Protein AF-A0A925RUR2-F1 (afdb_monomer_lite)

Foldseek 3Di:
DVVVVVVVVVVVVVVVVVVVCVVVVQPPLVVVVVVVDVLSSLVVLLLPLLVLLVLLLVLLVVQLPFPLAPPNVLNVLSVVSNVVSVVLNVLSQCLQCPQVVHGDDNDPPPDDDHHLPQDPPDGYNRSSVSSLVSLLVSLVVLLVSLVSSLVSLVVQQVVQWDDDPNDIDGDDRVSSVSSNVSSVVSNVVSVVSSVVSVPDDD

pLDDT: mean 87.12, std 14.05, range [42.47, 98.62]

Structure (mmCIF, N/CA/C/O backbone):
data_AF-A0A925RUR2-F1
#
_entry.id   AF-A0A925RUR2-F1
#
loop_
_atom_site.group_PDB
_atom_site.id
_atom_site.type_symbol
_atom_site.label_atom_id
_atom_site.label_alt_id
_atom_site.label_comp_id
_atom_site.label_asym_id
_atom_site.label_entity_id
_atom_site.label_seq_id
_atom_site.pdbx_PDB_ins_code
_atom_site.Cartn_x
_atom_site.Cartn_y
_atom_site.Cartn_z
_atom_site.occupancy
_atom_site.B_iso_or_equiv
_atom_site.auth_seq_id
_atom_site.auth_comp_id
_atom_site.auth_asym_id
_atom_site.auth_atom_id
_atom_site.pdbx_PDB_model_num
ATOM 1 N N . MET A 1 1 ? 42.341 8.275 29.309 1.00 66.62 1 MET A N 1
ATOM 2 C CA . MET A 1 1 ? 42.683 7.965 27.899 1.00 66.62 1 MET A CA 1
ATOM 3 C C . MET A 1 1 ? 42.050 6.666 27.395 1.00 66.62 1 MET A C 1
ATOM 5 O O . MET A 1 1 ? 41.277 6.743 26.455 1.00 66.62 1 MET A O 1
ATOM 9 N N . LYS A 1 2 ? 42.266 5.499 28.031 1.00 67.88 2 LYS A N 1
ATOM 10 C CA . LYS A 1 2 ? 41.689 4.209 27.574 1.00 67.88 2 LYS A CA 1
ATOM 11 C C . LYS A 1 2 ? 40.155 4.203 27.421 1.00 67.88 2 LYS A C 1
ATOM 13 O O . LYS A 1 2 ? 39.658 3.738 26.407 1.00 67.88 2 LYS A O 1
ATOM 18 N N . LYS A 1 3 ? 39.410 4.786 28.373 1.00 66.06 3 LYS A N 1
ATOM 19 C CA . LYS A 1 3 ? 37.936 4.889 28.295 1.00 66.06 3 LYS A CA 1
ATOM 20 C C . LYS A 1 3 ? 37.451 5.733 27.105 1.00 66.06 3 LYS A C 1
ATOM 22 O O . LYS A 1 3 ? 36.499 5.351 26.449 1.00 66.06 3 LYS A O 1
ATOM 27 N N . MET A 1 4 ? 38.156 6.821 26.791 1.00 77.56 4 MET A N 1
ATOM 28 C CA . MET A 1 4 ? 37.825 7.718 25.675 1.00 77.56 4 MET A CA 1
ATOM 29 C C . MET A 1 4 ? 38.067 7.051 24.312 1.00 77.56 4 MET A C 1
ATOM 31 O O . MET A 1 4 ? 37.268 7.212 23.399 1.00 77.56 4 MET A O 1
ATOM 35 N N . ILE A 1 5 ? 39.125 6.239 24.200 1.00 82.00 5 ILE A N 1
ATOM 36 C CA . ILE A 1 5 ? 39.417 5.444 22.997 1.00 82.00 5 ILE A CA 1
ATOM 37 C C . ILE A 1 5 ? 38.335 4.376 22.775 1.00 82.00 5 ILE A C 1
ATOM 39 O O . ILE A 1 5 ? 37.858 4.218 21.656 1.00 82.00 5 ILE A O 1
ATOM 43 N N . ILE A 1 6 ? 37.894 3.693 23.838 1.00 83.56 6 ILE A N 1
ATOM 44 C CA . ILE A 1 6 ? 36.822 2.685 23.756 1.00 83.56 6 ILE A CA 1
ATOM 45 C C . ILE A 1 6 ? 35.509 3.317 23.271 1.00 83.56 6 ILE A C 1
ATOM 47 O O . ILE A 1 6 ? 34.857 2.756 22.395 1.00 83.56 6 ILE A O 1
ATOM 51 N N . THR A 1 7 ? 35.143 4.498 23.780 1.00 80.88 7 THR A N 1
ATOM 52 C CA . THR A 1 7 ? 33.920 5.201 23.358 1.00 80.88 7 THR A CA 1
ATOM 53 C C . THR A 1 7 ? 33.955 5.604 21.881 1.00 80.88 7 THR A C 1
ATOM 55 O O . THR A 1 7 ? 32.961 5.426 21.182 1.00 80.88 7 THR A O 1
ATOM 58 N N . ILE A 1 8 ? 35.094 6.097 21.384 1.00 85.81 8 ILE A N 1
ATOM 59 C CA . ILE A 1 8 ? 35.245 6.487 19.973 1.00 85.81 8 ILE A CA 1
ATOM 60 C C . ILE A 1 8 ? 35.144 5.263 19.053 1.00 85.81 8 ILE A C 1
ATOM 62 O O . ILE A 1 8 ? 34.451 5.318 18.041 1.00 85.81 8 ILE A O 1
ATOM 66 N N . ILE A 1 9 ? 35.773 4.141 19.421 1.00 88.81 9 ILE A N 1
ATOM 67 C CA . ILE A 1 9 ? 35.700 2.893 18.643 1.00 88.81 9 ILE A CA 1
ATOM 68 C C . ILE A 1 9 ? 34.256 2.381 18.568 1.00 88.81 9 ILE A C 1
ATOM 70 O O . ILE A 1 9 ? 33.791 2.025 17.488 1.00 88.81 9 ILE A O 1
ATOM 74 N N . LEU A 1 10 ? 33.524 2.397 19.686 1.00 83.75 10 LEU A N 1
ATOM 75 C CA . LEU A 1 10 ? 32.113 2.000 19.723 1.00 83.75 10 LEU A CA 1
ATOM 76 C C . LEU A 1 10 ? 31.246 2.874 18.811 1.00 83.75 10 LEU A C 1
ATOM 78 O O . LEU A 1 10 ? 30.433 2.349 18.056 1.00 83.75 10 LEU A O 1
ATOM 82 N N . PHE A 1 11 ? 31.456 4.191 18.828 1.00 89.56 11 PHE A N 1
ATOM 83 C CA . PHE A 1 11 ? 30.723 5.112 17.961 1.00 89.56 11 PHE A CA 1
ATOM 84 C C . PHE A 1 11 ? 31.018 4.866 16.473 1.00 89.56 11 PHE A C 1
ATOM 86 O O . PHE A 1 11 ? 30.095 4.801 15.666 1.00 89.56 11 PHE A O 1
ATOM 93 N N . VAL A 1 12 ? 32.286 4.649 16.108 1.00 91.38 12 VAL A N 1
ATOM 94 C CA . VAL A 1 12 ? 32.688 4.338 14.725 1.00 91.38 12 VAL A CA 1
ATOM 95 C C . VAL A 1 12 ? 32.084 3.018 14.248 1.00 91.38 12 VAL A C 1
ATOM 97 O O . VAL A 1 12 ? 31.594 2.952 13.124 1.00 91.38 12 VAL A O 1
ATOM 100 N N . LEU A 1 13 ? 32.058 1.985 15.095 1.00 89.88 13 LEU A N 1
ATOM 101 C CA . LEU A 1 13 ? 31.446 0.696 14.760 1.00 89.88 13 LEU A CA 1
ATOM 102 C C . LEU A 1 13 ? 29.927 0.798 14.588 1.00 89.88 13 LEU A C 1
ATOM 104 O O . LEU A 1 13 ? 29.383 0.165 13.689 1.00 89.88 13 LEU A O 1
ATOM 108 N N . ILE A 1 14 ? 29.250 1.620 15.393 1.00 87.56 14 ILE A N 1
ATOM 109 C CA . ILE A 1 14 ? 27.812 1.882 15.240 1.00 87.56 14 ILE A CA 1
ATOM 110 C C . ILE A 1 14 ? 27.543 2.621 13.925 1.00 87.56 14 ILE A C 1
ATOM 112 O O . ILE A 1 14 ? 26.664 2.215 13.170 1.00 87.56 14 ILE A O 1
ATOM 116 N N . VAL A 1 15 ? 28.321 3.658 13.602 1.00 86.19 15 VAL A N 1
ATOM 117 C CA . VAL A 1 15 ? 28.171 4.407 12.343 1.00 86.19 15 VAL A CA 1
ATOM 118 C C . VAL A 1 15 ? 28.474 3.521 11.133 1.00 86.19 15 VAL A C 1
ATOM 120 O O . VAL A 1 15 ? 27.706 3.521 10.174 1.00 86.19 15 VAL A O 1
ATOM 123 N N . LEU A 1 16 ? 29.537 2.714 11.183 1.00 82.88 16 LEU A N 1
ATOM 124 C CA . LEU A 1 16 ? 29.849 1.731 10.141 1.00 82.88 16 LEU A CA 1
ATOM 125 C C . LEU A 1 16 ? 28.759 0.668 10.019 1.00 82.88 16 LEU A C 1
ATOM 127 O O . LEU A 1 16 ? 28.397 0.316 8.904 1.00 82.88 16 LEU A O 1
ATOM 131 N N . GLY A 1 17 ? 28.202 0.200 11.137 1.00 73.38 17 GLY A N 1
ATOM 132 C CA . GLY A 1 17 ? 27.072 -0.724 11.156 1.00 73.38 17 GLY A CA 1
ATOM 133 C C . GLY A 1 17 ? 25.826 -0.129 10.502 1.00 73.38 17 GLY A C 1
ATOM 134 O O . GLY A 1 17 ? 25.194 -0.796 9.692 1.00 73.38 17 GLY A O 1
ATOM 135 N N . ILE A 1 18 ? 25.517 1.144 10.767 1.00 75.44 18 ILE A N 1
ATOM 136 C CA . ILE A 1 18 ? 24.405 1.870 10.132 1.00 75.44 18 ILE A CA 1
ATOM 137 C C . ILE A 1 18 ? 24.658 2.060 8.631 1.00 75.44 18 ILE A C 1
ATOM 139 O O . ILE A 1 18 ? 23.747 1.881 7.826 1.00 75.44 18 ILE A O 1
ATOM 143 N N . LEU A 1 19 ? 25.886 2.400 8.230 1.00 65.50 19 LEU A N 1
ATOM 144 C CA . LEU A 1 19 ? 26.252 2.568 6.821 1.00 65.50 19 LEU A CA 1
ATOM 145 C C . LEU A 1 19 ? 26.221 1.236 6.059 1.00 65.50 19 LEU A C 1
ATOM 147 O O . LEU A 1 19 ? 25.684 1.181 4.955 1.00 65.50 19 LEU A O 1
ATOM 151 N N . LEU A 1 20 ? 26.733 0.159 6.659 1.00 60.06 20 LEU A N 1
ATOM 152 C CA . LEU A 1 20 ? 26.668 -1.195 6.108 1.00 60.06 20 LEU A CA 1
ATOM 153 C C . LEU A 1 20 ? 25.223 -1.685 6.021 1.00 60.06 20 LEU A C 1
ATOM 155 O O . LEU A 1 20 ? 24.830 -2.181 4.972 1.00 60.06 20 LEU A O 1
ATOM 159 N N . TYR A 1 21 ? 24.411 -1.481 7.062 1.00 61.41 21 TYR A N 1
ATOM 160 C CA . TYR A 1 21 ? 22.986 -1.815 7.049 1.00 61.41 21 TYR A CA 1
ATOM 161 C C . TYR A 1 21 ? 22.232 -1.049 5.954 1.00 61.41 21 TYR A C 1
ATOM 163 O O . TYR A 1 21 ? 21.469 -1.654 5.208 1.00 61.41 21 TYR A O 1
ATOM 171 N N . ARG A 1 22 ? 22.487 0.256 5.773 1.00 57.84 22 ARG A N 1
ATOM 172 C CA . ARG A 1 22 ? 21.896 1.049 4.674 1.00 57.84 22 ARG A CA 1
ATOM 173 C C . ARG A 1 22 ? 22.377 0.615 3.287 1.00 57.84 22 ARG A C 1
ATOM 175 O O . ARG A 1 22 ? 21.646 0.792 2.321 1.00 57.84 22 ARG A O 1
ATOM 182 N N . ASN A 1 23 ? 23.588 0.074 3.161 1.00 59.66 23 ASN A N 1
ATOM 183 C CA . ASN A 1 23 ? 24.092 -0.444 1.887 1.00 59.66 23 ASN A CA 1
ATOM 184 C C . ASN A 1 23 ? 23.552 -1.853 1.576 1.00 59.66 23 ASN A C 1
ATOM 186 O O . ASN A 1 23 ? 23.303 -2.176 0.421 1.00 59.66 23 ASN A O 1
ATOM 190 N N . LEU A 1 24 ? 23.350 -2.679 2.607 1.00 54.16 24 LEU A N 1
ATOM 191 C CA . LEU A 1 24 ? 22.860 -4.056 2.491 1.00 54.16 24 LEU A CA 1
ATOM 192 C C . LEU A 1 24 ? 21.329 -4.146 2.375 1.00 54.16 24 LEU A C 1
ATOM 194 O O . LEU A 1 24 ? 20.841 -5.015 1.661 1.00 54.16 24 LEU A O 1
ATOM 198 N N . SER A 1 25 ? 20.569 -3.257 3.025 1.00 50.12 25 SER A N 1
ATOM 199 C CA . SER A 1 25 ? 19.091 -3.263 2.986 1.00 50.12 25 SER A CA 1
ATOM 200 C C . SER A 1 25 ? 18.482 -2.716 1.686 1.00 50.12 25 SER A C 1
ATOM 202 O O . SER A 1 25 ? 17.293 -2.885 1.465 1.00 50.12 25 SER A O 1
ATOM 204 N N . ASN A 1 26 ? 19.281 -2.121 0.794 1.00 54.78 26 ASN A N 1
ATOM 205 C CA . ASN A 1 26 ? 18.793 -1.282 -0.311 1.00 54.78 26 ASN A CA 1
ATOM 206 C C . ASN A 1 26 ? 18.593 -1.969 -1.681 1.00 54.78 26 ASN A C 1
ATOM 208 O O . ASN A 1 26 ? 18.457 -1.261 -2.677 1.00 54.78 26 ASN A O 1
ATOM 212 N N . ASN A 1 27 ? 18.651 -3.301 -1.813 1.00 61.28 27 ASN A N 1
ATOM 213 C CA . ASN A 1 27 ? 19.010 -3.877 -3.123 1.00 61.28 27 ASN A CA 1
ATOM 214 C C . ASN A 1 27 ? 18.179 -5.059 -3.658 1.00 61.28 27 ASN A C 1
ATOM 216 O O . ASN A 1 27 ? 18.659 -5.729 -4.573 1.00 61.28 27 ASN A O 1
ATOM 220 N N . LYS A 1 28 ? 16.932 -5.304 -3.218 1.00 67.31 28 LYS A N 1
ATOM 221 C CA . LYS A 1 28 ? 16.086 -6.316 -3.901 1.00 67.31 28 LYS A CA 1
ATOM 222 C C . LYS A 1 28 ? 15.891 -5.940 -5.375 1.00 67.31 28 LYS A C 1
ATOM 224 O O . LYS A 1 28 ? 16.390 -6.624 -6.265 1.00 67.31 28 LYS A O 1
ATOM 229 N N . TYR A 1 29 ? 15.289 -4.785 -5.637 1.00 64.81 29 TYR A N 1
ATOM 2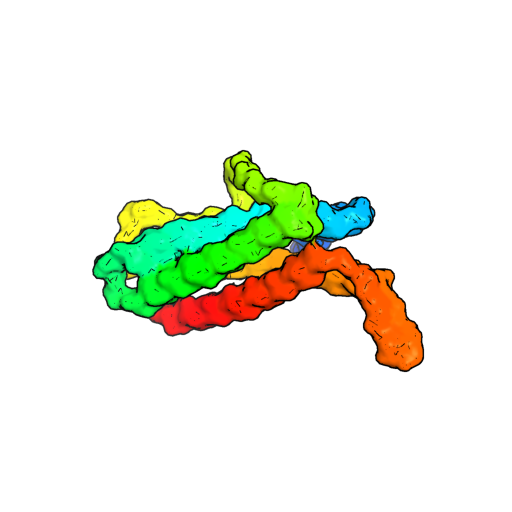30 C CA . TYR A 1 29 ? 15.077 -4.291 -6.997 1.00 64.81 29 TYR A CA 1
ATOM 231 C C . TYR A 1 29 ? 16.387 -3.914 -7.708 1.00 64.81 29 TYR A C 1
ATOM 233 O O . TYR A 1 29 ? 16.509 -4.097 -8.911 1.00 64.81 29 TYR A O 1
ATOM 241 N N . ALA A 1 30 ? 17.414 -3.428 -7.006 1.00 61.66 30 ALA A N 1
ATOM 242 C CA . ALA A 1 30 ? 18.674 -3.081 -7.667 1.00 61.66 30 ALA A CA 1
ATOM 243 C C . ALA A 1 30 ? 19.401 -4.319 -8.220 1.00 61.66 30 ALA A C 1
ATOM 245 O O . ALA A 1 30 ? 19.894 -4.279 -9.344 1.00 61.66 30 ALA A O 1
ATOM 246 N N . SER A 1 31 ? 19.400 -5.433 -7.475 1.00 61.00 31 SER A N 1
ATOM 247 C CA . SER A 1 31 ? 19.963 -6.705 -7.952 1.00 61.00 31 SER A CA 1
ATOM 248 C C . SER A 1 31 ? 19.227 -7.232 -9.191 1.00 61.00 31 SER A C 1
ATOM 250 O O . SER A 1 31 ? 19.841 -7.742 -10.125 1.00 61.00 31 SER A O 1
ATOM 252 N N . MET A 1 32 ? 17.909 -7.029 -9.249 1.00 63.28 32 MET A N 1
ATOM 253 C CA . MET A 1 32 ? 17.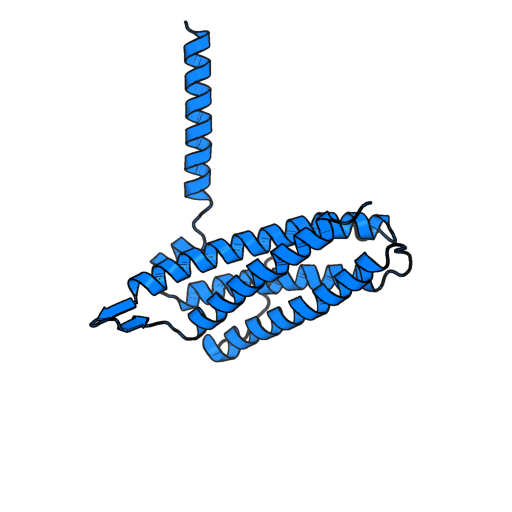074 -7.379 -10.398 1.00 63.28 32 MET A CA 1
ATOM 254 C C . MET A 1 32 ? 17.327 -6.451 -11.601 1.00 63.28 32 MET A C 1
ATOM 256 O O . MET A 1 32 ? 17.226 -6.887 -12.746 1.00 63.28 32 MET A O 1
ATOM 260 N N . ALA A 1 33 ? 17.698 -5.189 -11.359 1.00 59.47 33 ALA A N 1
ATOM 261 C CA . ALA A 1 33 ? 18.013 -4.216 -12.403 1.00 59.47 33 ALA A CA 1
ATOM 262 C C . ALA A 1 33 ? 19.367 -4.503 -13.071 1.00 59.47 33 ALA A C 1
ATOM 264 O O . ALA A 1 33 ? 19.490 -4.348 -14.285 1.00 59.47 33 ALA A O 1
ATOM 265 N N . GLU A 1 34 ? 20.362 -4.973 -12.311 1.00 57.75 34 GLU A N 1
ATOM 266 C CA . GLU A 1 34 ? 21.667 -5.394 -12.849 1.00 57.75 34 GLU A CA 1
ATOM 267 C C . GLU A 1 34 ? 21.555 -6.573 -13.827 1.00 57.75 34 GLU A C 1
ATOM 269 O O . GLU A 1 34 ? 22.350 -6.676 -14.759 1.00 57.75 34 GLU A O 1
ATOM 274 N N . ALA A 1 35 ? 20.520 -7.412 -13.694 1.00 54.81 35 ALA A N 1
ATOM 275 C CA . ALA A 1 35 ? 20.223 -8.482 -14.648 1.00 54.81 35 ALA A CA 1
ATOM 276 C C . ALA A 1 35 ? 19.697 -7.973 -16.011 1.00 54.81 35 ALA A C 1
ATOM 278 O O . ALA A 1 35 ? 19.447 -8.774 -16.911 1.00 54.81 35 ALA A O 1
ATOM 279 N N . GLY A 1 36 ? 19.503 -6.657 -16.179 1.00 56.84 36 GLY A N 1
ATOM 280 C CA . GLY A 1 36 ? 19.149 -6.018 -17.451 1.00 56.84 36 GLY A CA 1
ATOM 281 C C . GLY A 1 36 ? 17.722 -6.282 -17.941 1.00 56.84 36 GLY A C 1
ATOM 282 O O . GLY A 1 36 ? 17.363 -5.842 -19.031 1.00 56.84 36 GLY A O 1
ATOM 283 N N . ASN A 1 37 ? 16.895 -6.979 -17.156 1.00 74.06 37 ASN A N 1
ATOM 284 C CA . ASN A 1 37 ? 15.529 -7.327 -17.530 1.00 74.06 37 ASN A CA 1
ATOM 285 C C . ASN A 1 37 ? 14.512 -6.503 -16.727 1.00 74.06 37 ASN A C 1
ATOM 287 O O . ASN A 1 37 ? 14.109 -6.867 -15.624 1.00 74.06 37 ASN A O 1
ATOM 291 N N . THR A 1 38 ? 14.062 -5.390 -17.303 1.00 79.06 38 THR A N 1
ATOM 292 C CA . THR A 1 38 ? 13.050 -4.503 -16.709 1.00 79.06 38 THR A CA 1
ATOM 293 C C . THR A 1 38 ? 11.721 -5.205 -16.426 1.00 79.06 38 THR A C 1
ATOM 295 O O . THR A 1 38 ? 11.051 -4.854 -15.458 1.00 79.06 38 THR A O 1
ATOM 298 N N . ALA A 1 39 ? 11.357 -6.242 -17.189 1.00 84.12 39 ALA A N 1
ATOM 299 C CA . ALA A 1 39 ? 10.154 -7.028 -16.917 1.00 84.12 39 ALA A CA 1
ATOM 300 C C . ALA A 1 39 ? 10.249 -7.783 -15.582 1.00 84.12 39 ALA A C 1
ATOM 302 O O . ALA A 1 39 ? 9.244 -7.925 -14.894 1.00 84.12 39 ALA A O 1
ATOM 303 N N . VAL A 1 40 ? 11.452 -8.207 -15.178 1.00 86.31 40 VAL A N 1
ATOM 304 C CA . VAL A 1 40 ? 11.683 -8.849 -13.875 1.00 86.31 40 VAL A CA 1
ATOM 305 C C . VAL A 1 40 ? 11.447 -7.850 -12.739 1.00 86.31 40 VAL A C 1
ATOM 307 O O . VAL A 1 40 ? 10.812 -8.209 -11.755 1.00 86.31 40 VAL A O 1
ATOM 310 N N . LEU A 1 41 ? 11.864 -6.586 -12.896 1.00 90.06 41 LEU A N 1
ATOM 311 C CA . LEU A 1 41 ? 11.588 -5.521 -11.918 1.00 90.06 41 LEU A CA 1
ATOM 312 C C . LEU A 1 41 ? 10.098 -5.249 -11.748 1.00 90.06 41 LEU A C 1
ATOM 314 O O . LEU A 1 41 ? 9.618 -5.191 -10.621 1.00 90.06 41 LEU A O 1
ATOM 318 N N . VAL A 1 42 ? 9.389 -5.066 -12.867 1.00 93.25 42 VAL A N 1
ATOM 319 C CA . VAL A 1 42 ? 7.932 -4.878 -12.877 1.00 93.25 42 VAL A CA 1
ATOM 320 C C . VAL A 1 42 ? 7.274 -6.051 -12.165 1.00 93.25 42 VAL A C 1
ATOM 322 O O . VAL A 1 42 ? 6.534 -5.839 -11.214 1.00 93.25 42 VAL A O 1
ATOM 325 N N . GLN A 1 43 ? 7.597 -7.278 -12.576 1.00 92.31 43 GLN A N 1
ATOM 326 C CA . GLN A 1 43 ? 7.019 -8.478 -11.989 1.00 92.31 43 GLN A CA 1
ATOM 327 C C . GLN A 1 43 ? 7.266 -8.543 -10.475 1.00 92.31 43 GLN A C 1
ATOM 329 O O . GLN A 1 43 ? 6.329 -8.739 -9.716 1.00 92.31 43 GLN A O 1
ATOM 334 N N . GLY A 1 44 ? 8.501 -8.300 -10.026 1.00 91.50 44 GLY A N 1
ATOM 335 C CA . GLY A 1 44 ? 8.842 -8.334 -8.604 1.00 91.50 44 GLY A CA 1
ATOM 336 C C . GLY A 1 44 ? 8.090 -7.312 -7.756 1.00 91.50 44 GLY A C 1
ATOM 337 O O . GLY A 1 44 ? 7.759 -7.616 -6.615 1.00 91.50 44 GLY A O 1
ATOM 338 N N . PHE A 1 45 ? 7.819 -6.124 -8.307 1.00 94.62 45 PHE A N 1
ATOM 339 C CA . PHE A 1 45 ? 7.029 -5.102 -7.622 1.00 94.62 45 PHE A CA 1
ATOM 340 C C . PHE A 1 45 ? 5.565 -5.524 -7.505 1.00 94.62 45 PHE A C 1
ATOM 342 O O . PHE A 1 45 ? 4.984 -5.433 -6.429 1.00 94.62 45 PHE A O 1
ATOM 349 N N . LEU A 1 46 ? 4.981 -6.052 -8.585 1.00 95.19 46 LEU A N 1
ATOM 350 C CA . LEU A 1 46 ? 3.597 -6.531 -8.577 1.00 95.19 46 LEU A CA 1
ATOM 351 C C . LEU A 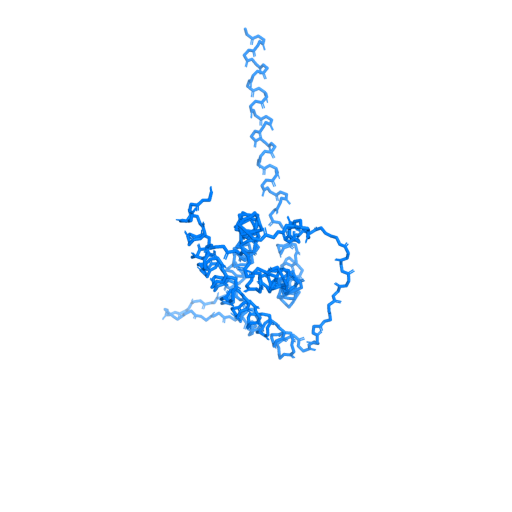1 46 ? 3.416 -7.757 -7.666 1.00 95.19 46 LEU A C 1
ATOM 353 O O . LEU A 1 46 ? 2.445 -7.816 -6.917 1.00 95.19 46 LEU A O 1
ATOM 357 N N . ASP A 1 47 ? 4.365 -8.700 -7.688 1.00 92.94 47 ASP A N 1
ATOM 358 C CA . ASP A 1 47 ? 4.372 -9.899 -6.835 1.00 92.94 47 ASP A CA 1
ATOM 359 C C . ASP A 1 47 ? 4.428 -9.561 -5.341 1.00 92.94 47 ASP A C 1
ATOM 361 O O . ASP A 1 47 ? 3.928 -10.321 -4.518 1.00 92.94 47 ASP A O 1
ATOM 365 N N . GLU A 1 48 ? 5.034 -8.428 -4.986 1.00 91.44 48 GLU A N 1
ATOM 366 C CA . GLU A 1 48 ? 5.069 -7.928 -3.614 1.00 91.44 48 GLU A CA 1
ATOM 367 C C . GLU A 1 48 ? 3.807 -7.130 -3.269 1.00 91.44 48 GLU A C 1
ATOM 369 O O . GLU A 1 48 ? 3.233 -7.304 -2.196 1.00 91.44 48 GLU A O 1
ATOM 374 N N . MET A 1 49 ? 3.352 -6.268 -4.179 1.00 95.75 49 MET A N 1
ATOM 375 C CA . MET A 1 49 ? 2.356 -5.255 -3.852 1.00 95.75 49 MET A CA 1
ATOM 376 C C . MET A 1 49 ? 0.908 -5.750 -3.946 1.00 95.75 49 MET A C 1
ATOM 378 O O . MET A 1 49 ? 0.069 -5.273 -3.184 1.00 95.75 49 MET A O 1
ATOM 382 N N . ILE A 1 50 ? 0.612 -6.738 -4.801 1.00 95.56 50 ILE A N 1
ATOM 383 C CA . ILE A 1 50 ? -0.715 -7.376 -4.861 1.00 95.56 50 ILE A CA 1
ATOM 384 C C . ILE A 1 50 ? -1.092 -8.031 -3.519 1.00 95.56 50 ILE A C 1
ATOM 386 O O . ILE A 1 50 ? -2.108 -7.629 -2.948 1.00 95.56 50 ILE A O 1
ATOM 390 N N . PRO A 1 51 ? -0.316 -8.988 -2.967 1.00 93.06 51 PRO A N 1
ATOM 391 C CA . PRO A 1 51 ? -0.676 -9.610 -1.693 1.00 93.06 51 PRO A CA 1
ATOM 392 C C . PRO A 1 51 ? -0.638 -8.610 -0.531 1.00 93.06 51 PRO A C 1
ATOM 394 O O . PRO A 1 51 ? -1.504 -8.663 0.336 1.00 93.06 51 PRO A O 1
ATOM 397 N N . HIS A 1 52 ? 0.291 -7.645 -0.548 1.00 93.44 52 HIS A N 1
ATOM 398 C CA . HIS A 1 52 ? 0.320 -6.572 0.447 1.00 93.44 52 HIS A CA 1
ATOM 399 C C . HIS A 1 52 ? -0.986 -5.760 0.430 1.00 93.44 52 HIS A C 1
ATOM 401 O O . HIS A 1 52 ? -1.555 -5.480 1.478 1.00 93.44 52 HIS A O 1
ATOM 407 N N . HIS A 1 53 ? -1.515 -5.399 -0.743 1.00 96.12 53 HIS A N 1
ATOM 408 C CA . HIS A 1 53 ? -2.807 -4.708 -0.819 1.00 96.12 53 HIS A CA 1
ATOM 409 C C . HIS A 1 53 ? -3.969 -5.605 -0.372 1.00 96.12 53 HIS A C 1
ATOM 411 O O . HIS A 1 53 ? -4.881 -5.135 0.310 1.00 96.12 53 HIS A O 1
ATOM 417 N N . GLN A 1 54 ? -3.923 -6.904 -0.683 1.00 95.19 54 GLN A N 1
ATOM 418 C CA . GLN A 1 54 ? -4.966 -7.842 -0.262 1.00 95.19 54 GLN A CA 1
ATOM 419 C C . GLN A 1 54 ? -5.073 -7.937 1.270 1.00 95.19 54 GLN A C 1
ATOM 421 O O . GLN A 1 54 ? -6.183 -7.907 1.801 1.00 95.19 54 GLN A O 1
ATOM 426 N N . ASP A 1 55 ? -3.949 -7.940 1.995 1.00 93.25 55 ASP A N 1
ATOM 427 C CA . ASP A 1 55 ? -3.939 -7.945 3.467 1.00 93.25 55 ASP A CA 1
ATOM 428 C C . ASP A 1 55 ? -4.648 -6.713 4.067 1.00 93.25 55 ASP A C 1
ATOM 430 O O . ASP A 1 55 ? -5.353 -6.804 5.086 1.00 93.25 55 ASP A O 1
ATOM 434 N N . ALA A 1 56 ? -4.487 -5.546 3.432 1.00 95.94 56 ALA A N 1
ATOM 435 C CA . ALA A 1 56 ? -5.187 -4.330 3.829 1.00 95.94 56 ALA A CA 1
ATOM 436 C C . ALA A 1 56 ? -6.682 -4.397 3.508 1.00 95.94 56 ALA A C 1
ATOM 438 O O . ALA A 1 56 ? -7.486 -4.005 4.358 1.00 95.94 56 ALA A O 1
ATOM 439 N N . VAL A 1 57 ? -7.062 -4.913 2.336 1.00 96.81 57 VAL A N 1
ATOM 440 C CA . VAL A 1 57 ? -8.469 -5.118 1.954 1.00 96.81 57 VAL A CA 1
ATOM 441 C C . VAL A 1 57 ? -9.166 -6.040 2.956 1.00 96.81 57 VAL A C 1
ATOM 443 O O . VAL A 1 57 ? -10.194 -5.660 3.520 1.00 96.81 57 VAL A O 1
ATOM 446 N N . ASP A 1 58 ? -8.581 -7.197 3.262 1.00 95.00 58 ASP A N 1
ATOM 447 C CA . ASP A 1 58 ? -9.174 -8.197 4.158 1.00 95.00 58 ASP A CA 1
ATOM 448 C C . ASP A 1 58 ? -9.354 -7.654 5.585 1.00 95.00 58 ASP A C 1
ATOM 450 O O . ASP A 1 58 ? -10.412 -7.806 6.208 1.00 95.00 58 ASP A O 1
ATOM 454 N N . SER A 1 59 ? -8.345 -6.941 6.093 1.00 95.38 59 SER A N 1
ATOM 455 C CA . SER A 1 59 ? -8.417 -6.286 7.406 1.00 95.38 59 SER A CA 1
ATOM 456 C C . SER A 1 59 ? -9.477 -5.186 7.443 1.00 95.38 59 SER A C 1
ATOM 458 O O . SER A 1 59 ? -10.220 -5.051 8.421 1.00 95.38 59 SER A O 1
ATOM 460 N N . SER A 1 60 ? -9.575 -4.408 6.368 1.00 97.50 60 SER A N 1
ATOM 461 C CA . SER A 1 60 ? -10.523 -3.303 6.254 1.00 97.50 60 SER A CA 1
ATOM 462 C C . SER A 1 60 ? -11.963 -3.797 6.132 1.00 97.50 60 SER A C 1
ATOM 464 O O . SER A 1 60 ? -12.858 -3.218 6.750 1.00 97.50 60 SER A O 1
ATOM 466 N N . LEU A 1 61 ? -12.190 -4.920 5.441 1.00 97.25 61 LEU A N 1
ATOM 467 C CA . LEU A 1 61 ? -13.489 -5.594 5.390 1.00 97.25 61 LEU A CA 1
ATOM 468 C C . LEU A 1 61 ? -13.976 -5.986 6.789 1.00 97.25 61 LEU A C 1
ATOM 470 O O . LEU A 1 61 ? -15.149 -5.779 7.107 1.00 97.25 61 LEU A O 1
ATOM 474 N N . LYS A 1 62 ? -13.096 -6.502 7.659 1.00 95.50 62 LYS A N 1
ATOM 475 C CA . LYS A 1 62 ? -13.461 -6.802 9.054 1.00 95.50 62 LYS A CA 1
ATOM 476 C C . LYS A 1 62 ? -13.896 -5.534 9.798 1.00 95.50 62 LYS A C 1
ATOM 478 O O . LYS A 1 62 ? -14.929 -5.536 10.461 1.00 95.50 62 LYS A O 1
ATOM 483 N N . VAL A 1 63 ? -13.130 -4.452 9.669 1.00 97.38 63 VAL A N 1
ATOM 484 C CA . VAL A 1 63 ? -13.357 -3.197 10.403 1.00 97.38 63 VAL A CA 1
ATOM 485 C C . VAL A 1 63 ? -14.597 -2.455 9.925 1.00 97.38 63 VAL A C 1
ATOM 487 O O . VAL A 1 63 ? -15.408 -2.036 10.747 1.00 97.38 63 VAL A O 1
ATOM 490 N N . MET A 1 64 ? -14.807 -2.316 8.615 1.00 97.75 64 MET A N 1
ATOM 491 C CA . MET A 1 64 ? -15.980 -1.601 8.098 1.00 97.75 64 MET A CA 1
ATOM 492 C C . MET A 1 64 ? -17.303 -2.286 8.485 1.00 97.75 64 MET A C 1
ATOM 494 O O . MET A 1 64 ? -18.326 -1.609 8.626 1.00 97.75 64 MET A O 1
ATOM 498 N N . ASN A 1 65 ? -17.281 -3.606 8.703 1.00 97.00 65 ASN A N 1
ATOM 499 C CA . ASN A 1 65 ? -18.449 -4.411 9.067 1.00 97.00 65 ASN A CA 1
ATOM 500 C C . ASN A 1 65 ? -18.661 -4.574 10.584 1.00 97.00 65 ASN A C 1
ATOM 502 O O . ASN A 1 65 ? -19.716 -5.065 10.987 1.00 97.00 65 ASN A O 1
ATOM 506 N N . ASP A 1 66 ? -17.717 -4.154 11.432 1.00 96.88 66 ASP A N 1
ATOM 507 C CA . ASP A 1 66 ? -17.881 -4.207 12.889 1.00 96.88 66 ASP A CA 1
ATOM 508 C C . ASP A 1 66 ? -18.716 -3.011 13.382 1.00 96.88 66 ASP A C 1
ATOM 510 O O . ASP A 1 66 ? -18.250 -1.872 13.438 1.00 96.88 66 ASP A O 1
ATOM 514 N N . LEU A 1 67 ? -19.984 -3.273 13.714 1.00 96.62 67 LEU A N 1
ATOM 515 C CA . LEU A 1 67 ? -20.937 -2.261 14.179 1.00 96.62 67 LEU A CA 1
ATOM 516 C C . LEU A 1 67 ? -20.711 -1.824 15.635 1.00 96.62 67 LEU A C 1
ATOM 518 O O . LEU A 1 67 ? -21.305 -0.829 16.045 1.00 96.62 67 LEU A O 1
ATOM 522 N N . ASP A 1 68 ? -19.854 -2.521 16.389 1.00 97.44 68 ASP A N 1
ATOM 523 C CA . ASP A 1 68 ? -19.518 -2.164 17.770 1.00 97.44 68 ASP A CA 1
ATOM 524 C C . ASP A 1 68 ? -18.452 -1.047 17.828 1.00 97.44 68 ASP A C 1
ATOM 526 O O . ASP A 1 68 ? -18.125 -0.550 18.907 1.00 97.44 68 ASP A O 1
ATOM 530 N N . ILE A 1 69 ? -17.884 -0.644 16.680 1.00 97.06 69 ILE A N 1
ATOM 531 C CA . ILE A 1 69 ? -16.960 0.495 16.573 1.00 97.06 69 ILE A CA 1
ATOM 532 C C . ILE A 1 69 ? -17.762 1.793 16.662 1.00 97.06 69 ILE A C 1
ATOM 534 O O . ILE A 1 69 ? -18.543 2.122 15.764 1.00 97.06 69 ILE A O 1
ATOM 538 N N . THR A 1 70 ? -17.529 2.565 17.721 1.00 95.25 70 THR A N 1
ATOM 539 C CA . THR A 1 70 ? -18.256 3.812 17.980 1.00 95.25 70 THR A CA 1
ATOM 540 C C . THR A 1 70 ? -17.716 4.965 17.139 1.00 95.25 70 THR A C 1
ATOM 542 O O . THR A 1 70 ? -18.477 5.838 16.709 1.00 95.25 70 THR A O 1
ATOM 545 N N . ASN A 1 71 ? -16.417 4.945 16.822 1.00 93.00 71 ASN A N 1
ATOM 546 C CA . ASN A 1 71 ? -15.817 5.911 15.912 1.00 93.00 71 ASN A CA 1
ATOM 547 C C . ASN A 1 71 ? -16.128 5.560 14.445 1.00 93.00 71 ASN A C 1
ATOM 549 O O . ASN A 1 71 ? -15.357 4.888 13.755 1.00 93.00 71 ASN A O 1
ATOM 553 N N . GLY A 1 72 ? -17.258 6.067 13.945 1.00 94.44 72 GLY A N 1
ATOM 554 C CA . GLY A 1 72 ? -17.708 5.839 12.569 1.00 94.44 72 GLY A CA 1
ATOM 555 C C . GLY A 1 72 ? -16.711 6.273 11.484 1.00 94.44 72 GLY A C 1
ATOM 556 O O . GLY A 1 72 ? -16.741 5.713 10.389 1.00 94.44 72 GLY A O 1
ATOM 557 N N . GLN A 1 73 ? -15.792 7.205 11.775 1.00 96.62 73 GLN A N 1
ATOM 558 C CA . GLN A 1 73 ? -14.758 7.617 10.816 1.00 96.62 73 GLN A CA 1
ATOM 559 C C . GLN A 1 73 ? -13.800 6.469 10.481 1.00 96.62 73 GLN A C 1
ATOM 561 O O . GLN A 1 73 ? -13.404 6.338 9.326 1.00 96.62 73 GLN A O 1
ATOM 566 N N . VAL A 1 74 ? -13.495 5.593 11.446 1.00 97.75 74 VAL A N 1
ATOM 567 C CA . VAL A 1 74 ? -12.621 4.429 11.222 1.00 97.75 74 VAL A CA 1
ATOM 568 C C . VAL A 1 74 ? -13.274 3.433 10.265 1.00 97.75 74 VAL A C 1
ATOM 570 O O . VAL A 1 74 ? -12.617 2.913 9.367 1.00 97.75 74 VAL A O 1
ATOM 573 N N . ARG A 1 75 ? -14.587 3.212 10.400 1.00 97.94 75 ARG A N 1
ATOM 574 C CA . ARG A 1 75 ? -15.344 2.334 9.495 1.00 97.94 75 ARG A CA 1
ATOM 575 C C . ARG A 1 75 ? -15.425 2.897 8.077 1.00 97.94 75 ARG A C 1
ATOM 577 O O . ARG A 1 75 ? -15.272 2.144 7.121 1.00 97.94 75 ARG A O 1
ATOM 584 N N . ILE A 1 76 ? -15.648 4.208 7.942 1.00 98.38 76 ILE A N 1
ATOM 585 C CA . ILE A 1 76 ? -15.667 4.896 6.640 1.00 98.38 76 ILE A CA 1
ATOM 586 C C . ILE A 1 76 ? -14.291 4.816 5.979 1.00 98.38 76 ILE A C 1
ATOM 588 O O . ILE A 1 76 ? -14.191 4.484 4.803 1.00 98.38 76 ILE A O 1
ATOM 592 N N . PHE A 1 77 ? -13.228 5.073 6.738 1.00 98.50 77 PHE A N 1
ATOM 593 C CA . PHE A 1 77 ? -11.868 4.947 6.237 1.00 98.50 77 PHE A CA 1
ATOM 594 C C . PHE A 1 77 ? -11.567 3.521 5.767 1.00 98.50 77 PHE A C 1
ATOM 596 O O . PHE A 1 77 ? -11.058 3.347 4.667 1.00 98.50 77 PHE A O 1
ATOM 603 N N . ALA A 1 78 ? -11.934 2.501 6.548 1.00 98.38 78 ALA A N 1
ATOM 604 C CA . ALA A 1 78 ? -11.760 1.109 6.143 1.00 98.38 78 ALA A CA 1
ATOM 605 C C . ALA A 1 78 ? -12.508 0.794 4.832 1.00 98.38 78 ALA A C 1
ATOM 607 O O . ALA A 1 78 ? -11.944 0.167 3.943 1.00 98.38 78 ALA A O 1
ATOM 608 N N . ALA A 1 79 ? -13.734 1.295 4.654 1.00 98.62 79 ALA A N 1
ATOM 609 C CA . ALA A 1 79 ? -14.453 1.144 3.388 1.00 98.62 79 ALA A CA 1
ATOM 610 C C . ALA A 1 79 ? -13.714 1.799 2.202 1.00 98.62 79 ALA A C 1
ATOM 612 O O . ALA A 1 79 ? -13.648 1.209 1.126 1.00 98.62 79 ALA A O 1
ATOM 613 N N . ASN A 1 80 ? -13.114 2.976 2.406 1.00 98.62 80 ASN A N 1
ATOM 614 C CA . ASN A 1 80 ? -12.315 3.645 1.374 1.00 98.62 80 ASN A CA 1
ATOM 615 C C . ASN A 1 80 ? -11.037 2.864 1.034 1.00 98.62 80 ASN A C 1
ATOM 617 O O . ASN A 1 80 ? -10.684 2.771 -0.138 1.00 98.62 80 ASN A O 1
ATOM 621 N N . VAL A 1 81 ? -10.367 2.269 2.030 1.00 98.50 81 VAL A N 1
ATOM 622 C CA . VAL A 1 81 ? -9.200 1.401 1.793 1.00 98.50 81 VAL A CA 1
ATOM 623 C C . VAL A 1 81 ? -9.593 0.181 0.961 1.00 98.50 81 VAL A C 1
ATOM 625 O O . VAL A 1 81 ? -8.878 -0.152 0.019 1.00 98.50 81 VAL A O 1
ATOM 628 N N . VAL A 1 82 ? -10.737 -0.457 1.252 1.00 98.62 82 VAL A N 1
ATOM 629 C CA . VAL A 1 82 ? -11.251 -1.574 0.437 1.00 98.62 82 VAL A CA 1
ATOM 630 C C . VAL A 1 82 ? -11.431 -1.150 -1.019 1.00 98.62 82 VAL A C 1
ATOM 632 O O . VAL A 1 82 ? -10.954 -1.854 -1.905 1.00 98.62 82 VAL A O 1
ATOM 635 N N . ASP A 1 83 ? -12.088 -0.017 -1.271 1.00 98.50 83 ASP A N 1
ATOM 636 C CA . ASP A 1 83 ? -12.356 0.469 -2.630 1.00 98.50 83 ASP A CA 1
ATOM 637 C C . ASP A 1 83 ? -11.057 0.789 -3.388 1.00 98.50 83 ASP A C 1
ATOM 639 O O . ASP A 1 83 ? -10.778 0.210 -4.442 1.00 98.50 83 ASP A O 1
ATOM 643 N N . ASN A 1 84 ? -10.207 1.635 -2.796 1.00 98.25 84 ASN A N 1
ATOM 644 C CA . ASN A 1 84 ? -8.955 2.078 -3.406 1.00 98.25 84 ASN A CA 1
ATOM 645 C C . ASN A 1 84 ? -8.012 0.902 -3.691 1.00 98.25 84 ASN A C 1
ATOM 647 O O . ASN A 1 84 ? -7.544 0.741 -4.820 1.00 98.25 84 ASN A O 1
ATOM 651 N N . GLN A 1 85 ? -7.760 0.049 -2.694 1.00 98.31 85 GLN A N 1
ATOM 652 C CA . GLN A 1 85 ? -6.758 -1.004 -2.839 1.00 98.31 85 GLN A CA 1
ATOM 653 C C . GLN A 1 85 ? -7.254 -2.181 -3.684 1.00 98.31 85 GLN A C 1
ATOM 655 O O . GLN A 1 85 ? -6.458 -2.775 -4.410 1.00 98.31 85 GLN A O 1
ATOM 660 N N . SER A 1 86 ? -8.562 -2.467 -3.711 1.00 98.38 86 SER A N 1
ATOM 661 C CA . SER A 1 86 ? -9.124 -3.444 -4.664 1.00 98.38 86 SER A CA 1
ATOM 662 C C . SER A 1 86 ? -8.991 -2.964 -6.113 1.00 98.38 86 SER A C 1
ATOM 664 O O . SER A 1 86 ? -8.710 -3.750 -7.027 1.00 98.38 86 SER A O 1
ATOM 666 N N . PHE A 1 87 ? -9.161 -1.658 -6.342 1.00 98.00 87 PHE A N 1
ATOM 667 C CA . PHE A 1 87 ? -8.937 -1.059 -7.653 1.00 98.00 87 PHE A CA 1
ATOM 668 C C . PHE A 1 87 ? -7.456 -1.108 -8.060 1.00 98.00 87 PHE A C 1
ATOM 670 O O . PHE A 1 87 ? -7.140 -1.451 -9.203 1.00 98.00 87 PHE A O 1
ATOM 677 N N . GLU A 1 88 ? -6.534 -0.825 -7.140 1.00 98.25 88 GLU A N 1
ATOM 678 C CA . GLU A 1 88 ? -5.091 -0.930 -7.387 1.00 98.25 88 GLU A CA 1
ATOM 679 C C . GLU A 1 88 ? -4.654 -2.370 -7.680 1.00 98.25 88 GLU A C 1
ATOM 681 O O . GLU A 1 88 ? -3.913 -2.582 -8.642 1.00 98.25 88 GLU A O 1
ATOM 686 N N . ILE A 1 89 ? -5.180 -3.367 -6.955 1.00 97.94 89 ILE A N 1
ATOM 687 C CA . ILE A 1 89 ? -4.987 -4.794 -7.271 1.00 97.94 89 ILE A CA 1
ATOM 688 C C . ILE A 1 89 ? -5.427 -5.088 -8.706 1.00 97.94 89 ILE A C 1
ATOM 690 O O . ILE A 1 89 ? -4.648 -5.618 -9.496 1.00 97.94 89 ILE A O 1
ATOM 694 N N . SER A 1 90 ? -6.631 -4.658 -9.088 1.00 97.81 90 SER A N 1
ATOM 695 C CA . SER A 1 90 ? -7.151 -4.875 -10.445 1.00 97.81 90 SER A CA 1
ATOM 696 C C . SER A 1 90 ? -6.246 -4.253 -11.518 1.00 97.81 90 SER A C 1
ATOM 698 O O . SER A 1 90 ? -6.016 -4.844 -12.576 1.00 97.81 90 SER A O 1
ATOM 700 N N . ARG A 1 91 ? -5.684 -3.066 -11.252 1.00 97.94 91 ARG A N 1
ATOM 701 C CA . ARG A 1 91 ? -4.710 -2.423 -12.149 1.00 97.94 91 ARG A CA 1
ATOM 702 C C . ARG A 1 91 ? -3.410 -3.213 -12.244 1.00 97.94 91 ARG A C 1
ATOM 704 O O . ARG A 1 91 ? -2.894 -3.374 -13.347 1.00 97.94 91 ARG A O 1
ATOM 711 N N . MET A 1 92 ? -2.893 -3.711 -11.125 1.00 97.62 92 MET A N 1
ATOM 712 C CA . MET A 1 92 ? -1.683 -4.537 -11.091 1.00 97.62 92 MET A CA 1
ATOM 713 C C . MET A 1 92 ? -1.858 -5.841 -11.873 1.00 97.62 92 MET A C 1
ATOM 715 O O . MET A 1 92 ? -1.002 -6.198 -12.684 1.00 97.62 92 MET A O 1
ATOM 719 N N . GLU A 1 93 ? -2.994 -6.513 -11.709 1.00 96.00 93 GLU A N 1
ATOM 720 C CA . GLU A 1 93 ? -3.322 -7.706 -12.486 1.00 96.00 93 GLU A CA 1
ATOM 721 C C . GLU A 1 93 ? -3.488 -7.416 -13.988 1.00 96.00 93 GLU A C 1
ATOM 723 O O . GLU A 1 93 ? -3.098 -8.227 -14.829 1.00 96.00 93 GLU A O 1
ATOM 728 N N . ASN A 1 94 ? -4.027 -6.250 -14.356 1.00 96.69 94 ASN A N 1
ATOM 729 C CA . ASN A 1 94 ? -4.091 -5.839 -15.761 1.00 96.69 94 ASN A CA 1
ATOM 730 C C . ASN A 1 94 ? -2.694 -5.601 -16.347 1.00 96.69 94 ASN A C 1
ATOM 732 O O . ASN A 1 94 ? -2.433 -6.020 -17.471 1.00 96.69 94 ASN A O 1
ATOM 736 N N . ILE A 1 95 ? -1.763 -5.010 -15.587 1.00 95.44 95 ILE A N 1
ATOM 737 C CA . ILE A 1 95 ? -0.361 -4.878 -16.020 1.00 95.44 95 ILE A CA 1
ATOM 738 C C . ILE A 1 95 ? 0.254 -6.263 -16.265 1.00 95.44 95 ILE A C 1
ATOM 740 O O . ILE A 1 95 ? 0.946 -6.455 -17.268 1.00 95.44 95 ILE A O 1
ATOM 744 N N . TYR A 1 96 ? -0.032 -7.238 -15.398 1.00 92.69 96 TYR A N 1
ATOM 745 C CA . TYR A 1 96 ? 0.352 -8.636 -15.598 1.00 92.69 96 TYR A CA 1
ATOM 746 C C . TYR A 1 96 ? -0.122 -9.171 -16.953 1.00 92.69 96 TYR A C 1
ATOM 748 O O . TYR A 1 96 ? 0.693 -9.570 -17.795 1.00 92.69 96 TYR A O 1
ATOM 756 N N . ARG A 1 97 ? -1.437 -9.122 -17.179 1.00 93.62 97 ARG A N 1
ATOM 757 C CA . ARG A 1 97 ? -2.072 -9.700 -18.367 1.00 93.62 97 ARG A CA 1
ATOM 758 C C . ARG A 1 97 ? -1.648 -9.006 -19.651 1.00 93.62 97 ARG A C 1
ATOM 760 O O . ARG A 1 97 ? -1.266 -9.665 -20.614 1.00 93.62 97 ARG A O 1
ATOM 767 N N . GLU A 1 98 ? -1.701 -7.682 -19.667 1.00 93.06 98 GLU A N 1
ATOM 768 C CA . GLU A 1 98 ? -1.581 -6.901 -20.898 1.00 93.06 98 GLU A CA 1
ATOM 769 C C . GLU A 1 98 ? -0.134 -6.541 -21.229 1.00 93.06 98 GLU A C 1
ATOM 771 O O . GLU A 1 98 ? 0.230 -6.480 -22.402 1.00 93.06 98 GLU A O 1
ATOM 776 N N . LEU A 1 99 ? 0.699 -6.300 -20.210 1.00 91.19 99 LEU A N 1
ATOM 777 C CA . LEU A 1 99 ? 2.036 -5.732 -20.402 1.00 91.19 99 LEU A CA 1
ATOM 778 C C . LEU A 1 99 ? 3.160 -6.716 -20.072 1.00 91.19 99 LEU A C 1
ATOM 780 O O . LEU A 1 99 ? 4.256 -6.571 -20.611 1.00 91.19 99 LEU A O 1
ATOM 784 N N . LEU A 1 100 ? 2.911 -7.722 -19.229 1.00 90.25 100 LEU A N 1
ATOM 785 C CA . LEU A 1 100 ? 3.840 -8.838 -19.016 1.00 90.25 100 LEU A CA 1
ATOM 786 C C . LEU A 1 100 ? 3.448 -10.101 -19.788 1.00 90.25 100 LEU A C 1
ATOM 788 O O . LEU A 1 100 ? 4.257 -11.028 -19.855 1.00 90.25 100 LEU A O 1
ATOM 792 N N . LEU A 1 101 ? 2.249 -10.126 -20.385 1.00 90.75 101 LEU A N 1
ATOM 793 C CA . LEU A 1 101 ? 1.688 -11.274 -21.105 1.00 90.75 101 LEU A CA 1
ATOM 794 C C . LEU A 1 101 ? 1.659 -12.543 -20.236 1.00 90.75 101 LEU A C 1
ATOM 796 O O . LEU A 1 101 ? 1.964 -13.645 -20.698 1.00 90.75 101 LEU A O 1
ATOM 800 N N . LYS A 1 102 ? 1.332 -12.370 -18.950 1.00 88.69 102 LYS A N 1
ATOM 801 C CA . LYS A 1 102 ? 1.240 -13.430 -17.941 1.00 88.69 102 LYS A CA 1
ATOM 802 C C . LYS A 1 102 ? -0.020 -13.238 -17.110 1.00 88.69 102 LYS A C 1
ATOM 804 O O . LYS A 1 102 ? -0.398 -12.112 -16.816 1.00 88.69 102 LYS A O 1
ATOM 809 N N . GLU A 1 103 ? -0.619 -14.330 -16.661 1.00 89.50 103 GLU A N 1
ATOM 810 C CA . GLU A 1 103 ? -1.619 -14.248 -15.598 1.00 89.50 103 GL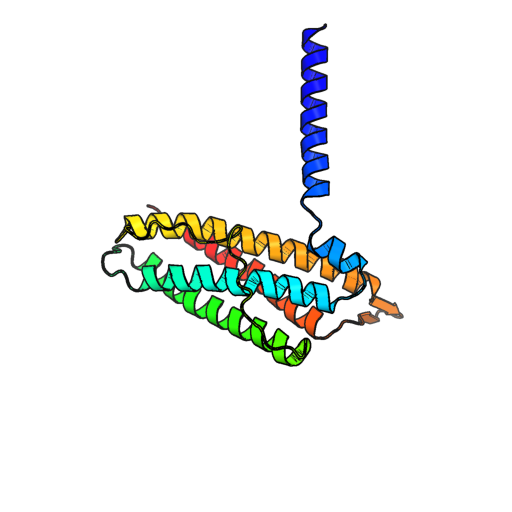U A CA 1
ATOM 811 C C . GLU A 1 103 ? -0.926 -14.111 -14.246 1.00 89.50 103 GLU A C 1
ATOM 813 O O . GLU A 1 103 ? 0.090 -14.771 -13.993 1.00 89.50 103 GLU A O 1
ATOM 818 N N . TYR A 1 104 ? -1.484 -13.268 -13.376 1.00 88.38 104 TYR A N 1
ATOM 819 C CA . TYR A 1 104 ? -1.087 -13.280 -11.978 1.00 88.38 104 TYR A CA 1
ATOM 820 C C . TYR A 1 104 ? -1.531 -14.607 -11.364 1.00 88.38 104 TYR A C 1
ATOM 822 O O . TYR A 1 104 ? -2.695 -14.998 -11.450 1.00 88.38 104 TYR A O 1
ATOM 830 N N . VAL A 1 105 ? -0.588 -15.307 -10.746 1.00 83.69 105 VAL A N 1
ATOM 831 C CA . VAL A 1 105 ? -0.870 -16.499 -9.957 1.00 83.69 105 VAL A CA 1
ATOM 832 C C . VAL A 1 105 ? -0.443 -16.162 -8.541 1.00 83.69 105 VAL A C 1
ATOM 834 O O . VAL A 1 105 ? 0.755 -15.947 -8.344 1.00 83.69 105 VAL A O 1
ATOM 837 N N . PRO A 1 106 ? -1.372 -16.122 -7.568 1.00 78.56 106 PRO A N 1
ATOM 838 C CA . PRO A 1 106 ? -1.018 -15.937 -6.173 1.00 78.56 106 PRO A CA 1
ATOM 839 C C . PRO A 1 106 ? 0.027 -16.977 -5.779 1.00 78.56 106 PRO A C 1
ATOM 841 O O . PRO A 1 106 ? -0.246 -18.179 -5.703 1.00 78.56 106 PRO A O 1
ATOM 844 N N . THR A 1 107 ? 1.263 -16.534 -5.590 1.00 63.81 107 THR A N 1
ATOM 845 C CA . THR A 1 107 ? 2.321 -17.389 -5.081 1.00 63.81 107 THR A CA 1
ATOM 846 C C . THR A 1 107 ? 2.017 -17.644 -3.617 1.00 63.81 107 THR A C 1
ATOM 848 O O . THR A 1 107 ? 1.835 -16.716 -2.834 1.00 63.81 107 THR A O 1
ATOM 851 N N . VAL A 1 108 ? 1.970 -18.920 -3.232 1.00 52.59 108 VAL A N 1
ATOM 852 C CA . VAL A 1 108 ? 1.867 -19.345 -1.832 1.00 52.59 108 VAL A CA 1
ATOM 853 C C . VAL A 1 108 ? 3.214 -19.065 -1.154 1.00 52.59 108 VAL A C 1
ATOM 855 O O . VAL A 1 108 ? 3.960 -19.980 -0.814 1.00 52.59 108 VAL A O 1
ATOM 858 N N . MET A 1 109 ? 3.599 -17.793 -1.035 1.00 51.47 109 MET A N 1
ATOM 859 C CA . MET A 1 109 ? 4.686 -17.395 -0.152 1.00 51.47 109 MET A CA 1
ATOM 860 C C . MET A 1 109 ? 4.109 -17.353 1.254 1.00 51.47 109 MET A C 1
ATOM 862 O O . MET A 1 109 ? 3.559 -16.359 1.715 1.00 51.47 109 MET A O 1
ATOM 866 N N . VAL A 1 110 ? 4.178 -18.522 1.887 1.00 42.47 110 VAL A N 1
ATOM 867 C CA . VAL A 1 110 ? 3.957 -18.694 3.314 1.00 42.47 110 VAL A CA 1
ATOM 868 C C . VAL A 1 110 ? 5.055 -17.896 4.013 1.00 42.47 110 VAL A C 1
ATOM 870 O O . VAL A 1 110 ? 6.235 -18.219 3.898 1.00 42.47 110 VAL A O 1
ATOM 873 N N . ASP A 1 111 ? 4.620 -16.857 4.709 1.00 45.03 111 ASP A N 1
ATOM 874 C CA . ASP A 1 111 ? 5.341 -16.082 5.709 1.00 45.03 111 ASP A CA 1
ATOM 875 C C . ASP A 1 111 ? 6.265 -14.930 5.269 1.00 45.03 111 ASP A C 1
ATOM 877 O O . ASP A 1 111 ? 7.226 -15.055 4.514 1.00 45.03 111 ASP A O 1
ATOM 881 N N . ALA A 1 112 ? 6.008 -13.827 5.983 1.00 43.88 112 ALA A N 1
ATOM 882 C CA . ALA A 1 112 ? 6.958 -12.839 6.478 1.00 43.88 112 ALA A CA 1
ATOM 883 C C . ALA A 1 112 ? 7.387 -11.716 5.528 1.00 43.88 112 ALA A C 1
ATOM 885 O O . ALA A 1 112 ? 8.563 -11.613 5.203 1.00 43.88 112 ALA A O 1
ATOM 886 N N . HIS A 1 113 ? 6.481 -10.776 5.248 1.00 44.66 113 HIS A N 1
ATOM 887 C CA . HIS A 1 113 ? 6.675 -9.332 5.498 1.00 44.66 113 HIS A CA 1
ATOM 888 C C . HIS A 1 113 ? 5.404 -8.587 5.060 1.00 44.66 113 HIS A C 1
ATOM 890 O O . HIS A 1 113 ? 5.270 -8.255 3.892 1.00 44.66 113 HIS A O 1
ATOM 896 N N . GLY A 1 114 ? 4.457 -8.341 5.972 1.00 52.03 114 GLY A N 1
ATOM 897 C CA . GLY A 1 114 ? 3.349 -7.429 5.660 1.00 52.03 114 GLY A CA 1
ATOM 898 C C . GLY A 1 114 ? 2.026 -7.695 6.358 1.00 52.03 114 GLY A C 1
ATOM 899 O O . GLY A 1 114 ? 1.307 -6.737 6.591 1.00 52.03 114 GLY A O 1
ATOM 900 N N . THR A 1 115 ? 1.723 -8.924 6.783 1.00 62.28 115 THR A N 1
ATOM 901 C CA . THR A 1 115 ? 0.382 -9.227 7.303 1.00 62.28 115 THR A CA 1
ATOM 902 C C . THR A 1 115 ? -0.029 -8.283 8.428 1.00 62.28 115 THR A C 1
ATOM 904 O O . THR A 1 115 ? 0.649 -8.158 9.455 1.00 62.28 115 THR A O 1
ATOM 907 N N . MET A 1 116 ? -1.159 -7.609 8.215 1.00 75.25 116 MET A N 1
ATOM 908 C CA . MET A 1 116 ? -1.828 -6.780 9.209 1.00 75.25 116 MET A CA 1
ATOM 909 C C . MET A 1 116 ? -2.094 -7.621 10.463 1.00 75.25 116 MET A C 1
ATOM 911 O O . MET A 1 116 ? -3.028 -8.421 10.521 1.00 75.25 116 MET A O 1
ATOM 915 N N . SER A 1 117 ? -1.259 -7.453 11.492 1.00 69.88 117 SER A N 1
ATOM 916 C CA . SER A 1 117 ? -1.338 -8.224 12.735 1.00 69.88 117 SER A CA 1
ATOM 917 C C . SER A 1 117 ? -2.424 -7.656 13.648 1.00 69.88 117 SER A C 1
ATOM 919 O O . SER A 1 117 ? -2.142 -7.106 14.715 1.00 69.88 117 SER A O 1
ATOM 921 N N . THR A 1 118 ? -3.682 -7.785 13.237 1.00 67.62 118 THR A N 1
ATOM 922 C CA . THR A 1 118 ? -4.819 -7.505 14.116 1.00 67.62 118 THR A CA 1
ATOM 923 C C . THR A 1 118 ? -5.232 -8.787 14.828 1.00 67.62 118 THR A C 1
ATOM 925 O O . THR A 1 118 ? -5.407 -9.833 14.205 1.00 67.62 118 THR A O 1
ATOM 928 N N . ASP A 1 119 ? -5.367 -8.733 16.154 1.00 77.44 119 ASP A N 1
ATOM 929 C CA . ASP A 1 119 ? -5.880 -9.878 16.901 1.00 77.44 119 ASP A CA 1
ATOM 930 C C . ASP A 1 119 ? -7.320 -10.163 16.440 1.00 77.44 119 ASP A C 1
ATOM 932 O O . ASP A 1 119 ? -8.225 -9.323 16.527 1.00 77.44 119 ASP A O 1
ATOM 936 N N . SER A 1 120 ? -7.513 -11.368 15.901 1.00 77.94 120 SER A N 1
ATOM 937 C CA . SER A 1 120 ? -8.785 -11.830 15.350 1.00 77.94 120 SER A CA 1
ATOM 938 C C . SER A 1 120 ? -9.942 -11.744 16.355 1.00 77.94 120 SER A C 1
ATOM 940 O O . SER A 1 120 ? -11.081 -11.559 15.923 1.00 77.94 120 SER A O 1
ATOM 942 N N . ALA A 1 121 ? -9.658 -11.780 17.662 1.00 87.38 121 ALA A N 1
ATOM 943 C CA . ALA A 1 121 ? -10.644 -11.678 18.732 1.00 87.38 121 ALA A CA 1
ATOM 944 C C . ALA A 1 121 ? -11.077 -10.236 19.057 1.00 87.38 121 ALA A C 1
ATOM 946 O O . ALA A 1 121 ? -12.116 -10.051 19.696 1.00 87.38 121 ALA A O 1
ATOM 947 N N . LEU A 1 122 ? -10.324 -9.213 18.628 1.00 93.62 122 LEU A N 1
ATOM 948 C CA . LEU A 1 122 ? -10.682 -7.816 18.886 1.00 93.62 122 LEU A CA 1
ATOM 949 C C . LEU A 1 122 ? -11.953 -7.418 18.133 1.00 93.62 122 LEU A C 1
ATOM 951 O O . LEU A 1 122 ? -12.141 -7.793 16.968 1.00 93.62 122 LEU A O 1
ATOM 955 N N . LYS A 1 123 ? -12.767 -6.601 18.810 1.00 95.31 123 LYS A N 1
ATOM 956 C CA . LYS A 1 123 ? -13.994 -5.970 18.313 1.00 95.31 123 LYS A CA 1
ATOM 957 C C . LYS A 1 123 ? -14.126 -4.533 18.807 1.00 95.31 123 LYS A C 1
ATOM 959 O O . LYS A 1 123 ? -13.408 -4.129 19.730 1.00 95.31 123 LYS A O 1
ATOM 964 N N . GLY A 1 124 ? -15.050 -3.788 18.208 1.00 96.38 124 GLY A N 1
ATOM 965 C CA . GLY A 1 124 ? -15.387 -2.426 18.612 1.00 96.38 124 GLY A CA 1
ATOM 966 C C . GLY A 1 124 ? -14.173 -1.498 18.660 1.00 96.38 124 GLY A C 1
ATOM 967 O O . GLY A 1 124 ? -13.215 -1.660 17.903 1.00 96.38 124 GLY A O 1
ATOM 968 N N . ASP A 1 125 ? -14.164 -0.529 19.570 1.00 96.31 125 ASP A N 1
ATOM 969 C CA . ASP A 1 125 ? -13.109 0.497 19.597 1.00 96.31 125 ASP A CA 1
ATOM 970 C C . ASP A 1 125 ? -11.694 -0.059 19.844 1.00 96.31 125 ASP A C 1
ATOM 972 O O . ASP A 1 125 ? -10.704 0.521 19.390 1.00 96.31 125 ASP A O 1
ATOM 976 N N . ALA A 1 126 ? -11.573 -1.225 20.488 1.00 95.88 126 ALA A N 1
ATOM 977 C CA . ALA A 1 126 ? -10.289 -1.911 20.629 1.00 95.88 126 ALA A CA 1
ATOM 978 C C . ALA A 1 126 ? -9.759 -2.419 19.274 1.00 95.88 126 ALA A C 1
ATOM 980 O O . ALA A 1 126 ? -8.569 -2.270 18.981 1.00 95.88 126 ALA A O 1
ATOM 981 N N . LEU A 1 127 ? -10.641 -2.964 18.425 1.00 95.62 127 LEU A N 1
ATOM 982 C CA . LEU A 1 127 ? -10.306 -3.317 17.045 1.00 95.62 127 LEU A CA 1
ATOM 983 C C . LEU A 1 127 ? -9.953 -2.069 16.234 1.00 95.62 127 LEU A C 1
ATOM 985 O O . LEU A 1 127 ? -8.931 -2.074 15.555 1.00 95.62 127 LEU A O 1
ATOM 989 N N . ALA A 1 128 ? -10.739 -0.993 16.345 1.00 96.62 128 ALA A N 1
ATOM 990 C CA . ALA A 1 128 ? -10.491 0.263 15.634 1.00 96.62 128 ALA A CA 1
ATOM 991 C C . ALA A 1 128 ? -9.100 0.848 15.945 1.00 96.62 128 ALA A C 1
ATOM 993 O O . ALA A 1 128 ? -8.351 1.225 15.036 1.00 96.62 128 ALA A O 1
ATOM 994 N N . LYS A 1 129 ? -8.716 0.856 17.228 1.00 95.81 129 LYS A N 1
ATOM 995 C CA . LYS A 1 129 ? -7.400 1.324 17.686 1.00 95.81 129 LYS A CA 1
ATOM 996 C C . LYS A 1 129 ? -6.265 0.445 17.163 1.00 95.81 129 LYS A C 1
ATOM 998 O O . LYS A 1 129 ? -5.255 0.962 16.684 1.00 95.81 129 LYS A O 1
ATOM 1003 N N . SER A 1 130 ? -6.429 -0.879 17.236 1.00 95.44 130 SER A N 1
ATOM 1004 C CA . SER A 1 130 ? -5.433 -1.825 16.721 1.00 95.44 130 SER A CA 1
ATOM 1005 C C . SER A 1 130 ? -5.272 -1.698 15.207 1.00 95.44 130 SER A C 1
ATOM 1007 O O . SER A 1 130 ? -4.148 -1.599 14.726 1.00 95.44 130 SER A O 1
ATOM 1009 N N . TYR A 1 131 ? -6.381 -1.663 14.468 1.00 96.12 131 TYR A N 1
ATOM 1010 C CA . TYR A 1 131 ? -6.398 -1.510 13.017 1.00 96.12 131 TYR A CA 1
ATOM 1011 C C . TYR A 1 131 ? -5.675 -0.240 12.580 1.00 96.12 131 TYR A C 1
ATOM 1013 O O . TYR A 1 131 ? -4.789 -0.315 11.740 1.00 96.12 131 TYR A O 1
ATOM 1021 N N . THR A 1 132 ? -5.983 0.906 13.193 1.00 97.00 132 THR A N 1
ATOM 1022 C CA . THR A 1 132 ? -5.349 2.181 12.827 1.00 97.00 132 THR A CA 1
ATOM 1023 C C . THR A 1 132 ? -3.833 2.120 12.998 1.00 97.00 132 THR A C 1
ATOM 1025 O O . THR A 1 132 ? -3.076 2.518 12.112 1.00 97.00 132 THR A O 1
ATOM 1028 N N . LYS A 1 133 ? -3.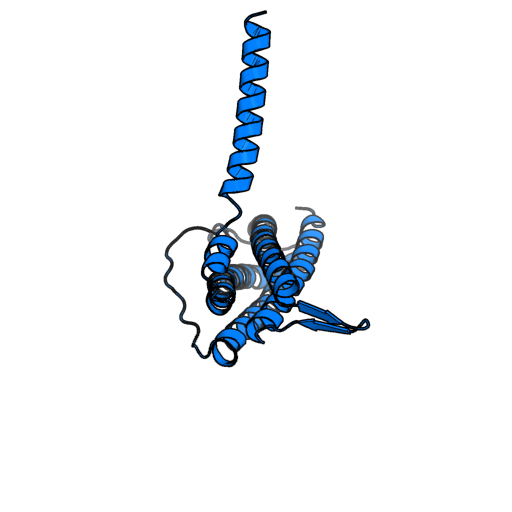364 1.586 14.132 1.00 95.50 133 LYS A N 1
ATOM 1029 C CA . LYS A 1 133 ? -1.930 1.463 14.408 1.00 95.50 133 LYS A CA 1
ATOM 1030 C C . LYS A 1 133 ? -1.231 0.564 13.386 1.00 95.50 133 LYS A C 1
ATOM 1032 O O . LYS A 1 133 ? -0.170 0.937 12.881 1.00 95.50 133 LYS A O 1
ATOM 1037 N N . GLU A 1 134 ? -1.802 -0.603 13.106 1.00 95.44 134 GLU A N 1
ATOM 1038 C CA . GLU A 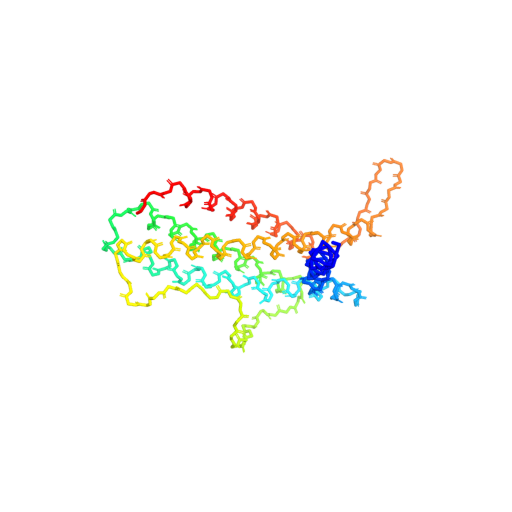1 134 ? -1.198 -1.553 12.174 1.00 95.44 134 GLU A CA 1
ATOM 1039 C C . GLU A 1 134 ? -1.279 -1.049 10.729 1.00 95.44 134 GLU A C 1
ATOM 1041 O O . GLU A 1 134 ? -0.283 -1.140 10.018 1.00 95.44 134 GLU A O 1
ATOM 1046 N N . MET A 1 135 ? -2.374 -0.395 10.325 1.00 96.94 135 MET A N 1
ATOM 1047 C CA . MET A 1 135 ? -2.520 0.154 8.975 1.00 96.94 135 MET A CA 1
ATOM 1048 C C . MET A 1 135 ? -1.524 1.288 8.709 1.00 96.94 135 MET A C 1
ATOM 1050 O O . MET A 1 135 ? -0.946 1.353 7.630 1.00 96.94 135 MET A O 1
ATOM 1054 N N . ILE A 1 136 ? -1.207 2.128 9.705 1.00 96.88 136 ILE A N 1
ATOM 1055 C CA . ILE A 1 136 ? -0.117 3.114 9.574 1.00 96.88 136 ILE A CA 1
ATOM 1056 C C . ILE A 1 136 ? 1.225 2.424 9.289 1.00 96.88 136 ILE A C 1
ATOM 1058 O O . ILE A 1 136 ? 2.008 2.904 8.469 1.00 96.88 136 ILE A O 1
ATOM 1062 N N . LYS A 1 137 ? 1.539 1.332 9.997 1.00 95.50 137 LYS A N 1
ATOM 1063 C CA . LYS A 1 137 ? 2.791 0.586 9.790 1.00 95.50 137 LYS A CA 1
ATOM 1064 C C . LYS A 1 137 ? 2.802 -0.088 8.417 1.00 95.50 137 LYS A C 1
ATOM 1066 O O . LYS A 1 137 ? 3.818 -0.036 7.731 1.00 95.50 137 LYS A O 1
ATOM 1071 N N . HIS A 1 138 ? 1.678 -0.678 8.035 1.00 94.81 138 HIS A N 1
ATOM 1072 C CA . HIS A 1 138 ? 1.477 -1.332 6.754 1.00 94.81 138 HIS A CA 1
ATOM 1073 C C . HIS A 1 138 ? 1.654 -0.351 5.590 1.00 94.81 138 HIS A C 1
ATOM 1075 O O . HIS A 1 138 ? 2.460 -0.595 4.698 1.00 94.81 138 HIS A O 1
ATOM 1081 N N . HIS A 1 139 ? 1.021 0.824 5.658 1.00 97.25 139 HIS A N 1
ATOM 1082 C CA . HIS A 1 139 ? 1.182 1.857 4.637 1.00 97.25 139 HIS A CA 1
ATOM 1083 C C . HIS A 1 139 ? 2.619 2.356 4.502 1.00 97.25 139 HIS A C 1
ATOM 1085 O O . HIS A 1 139 ? 3.100 2.551 3.392 1.00 97.25 139 HIS A O 1
ATOM 1091 N N . LYS A 1 140 ? 3.347 2.513 5.615 1.00 97.00 140 LYS A N 1
ATOM 1092 C CA . LYS A 1 140 ? 4.774 2.870 5.552 1.00 97.00 140 LYS A CA 1
ATOM 1093 C C . LYS A 1 140 ? 5.593 1.828 4.795 1.00 97.00 140 LYS A C 1
ATOM 1095 O O . LYS A 1 140 ? 6.438 2.209 4.001 1.00 97.00 140 LYS A O 1
ATOM 1100 N N . SER A 1 141 ? 5.310 0.541 4.999 1.00 94.31 141 SER A N 1
ATOM 1101 C CA . SER A 1 141 ? 5.990 -0.538 4.277 1.00 94.31 141 SER A CA 1
ATOM 1102 C C . SER A 1 141 ? 5.730 -0.473 2.768 1.00 94.31 141 SER A C 1
ATOM 1104 O O . SER A 1 141 ? 6.666 -0.601 1.982 1.00 94.31 141 SER A O 1
ATOM 1106 N N . ALA A 1 142 ? 4.483 -0.220 2.354 1.00 95.56 142 ALA A N 1
ATOM 1107 C CA . ALA A 1 142 ? 4.148 -0.042 0.940 1.00 95.56 142 ALA A CA 1
ATOM 1108 C C . ALA A 1 142 ? 4.799 1.211 0.331 1.00 95.56 142 ALA A C 1
ATOM 1110 O O . ALA A 1 142 ? 5.289 1.152 -0.797 1.00 95.56 142 ALA A O 1
ATOM 1111 N N . ILE A 1 143 ? 4.837 2.326 1.072 1.00 97.88 143 ILE A N 1
ATOM 1112 C CA . ILE A 1 143 ? 5.514 3.560 0.647 1.00 97.88 143 ILE A CA 1
ATOM 1113 C C . ILE A 1 143 ? 7.010 3.307 0.460 1.00 97.88 143 ILE A C 1
ATOM 1115 O O . ILE A 1 143 ? 7.528 3.625 -0.605 1.00 97.88 143 ILE A O 1
ATOM 1119 N N . ASP A 1 144 ? 7.685 2.692 1.437 1.00 96.06 144 ASP A N 1
ATOM 1120 C CA . ASP A 1 144 ? 9.121 2.398 1.359 1.00 96.06 144 ASP A CA 1
ATOM 1121 C C . ASP A 1 144 ? 9.436 1.538 0.114 1.00 96.06 144 ASP A C 1
ATOM 1123 O O . ASP A 1 144 ? 10.335 1.859 -0.667 1.00 96.06 144 ASP A O 1
ATOM 1127 N N . ALA A 1 145 ? 8.640 0.490 -0.136 1.00 92.38 145 ALA A N 1
ATOM 1128 C CA . ALA A 1 145 ? 8.787 -0.362 -1.318 1.00 92.38 145 ALA A CA 1
ATOM 1129 C C . ALA A 1 145 ? 8.539 0.399 -2.637 1.00 92.38 145 ALA A C 1
ATOM 1131 O O . ALA A 1 145 ? 9.272 0.217 -3.616 1.00 92.38 145 ALA A O 1
ATOM 1132 N N . ALA A 1 146 ? 7.523 1.265 -2.676 1.00 97.38 146 ALA A N 1
ATOM 1133 C CA . ALA A 1 146 ? 7.211 2.087 -3.840 1.00 97.38 146 ALA A CA 1
ATOM 1134 C C . ALA A 1 146 ? 8.289 3.152 -4.108 1.00 97.38 146 ALA A C 1
ATOM 1136 O O . ALA A 1 146 ? 8.655 3.366 -5.265 1.00 97.38 146 ALA A O 1
ATOM 1137 N N . GLU A 1 147 ? 8.847 3.782 -3.072 1.00 97.75 147 GLU A N 1
ATOM 1138 C CA . GLU A 1 147 ? 9.946 4.747 -3.190 1.00 97.75 147 GLU A CA 1
ATOM 1139 C C . GLU A 1 147 ? 11.215 4.088 -3.742 1.00 97.75 147 GLU A C 1
ATOM 1141 O O . GLU A 1 147 ? 11.848 4.623 -4.662 1.00 97.75 147 GLU A O 1
ATOM 1146 N N . ASP A 1 148 ? 11.566 2.903 -3.238 1.00 94.81 148 ASP A N 1
ATOM 1147 C CA . ASP A 1 148 ? 12.705 2.133 -3.738 1.00 94.81 148 ASP A CA 1
ATOM 1148 C C . ASP A 1 148 ? 12.525 1.738 -5.207 1.00 94.81 148 ASP A C 1
ATOM 1150 O O . ASP A 1 148 ? 13.460 1.867 -6.012 1.00 94.81 148 ASP A O 1
ATOM 1154 N N . TYR A 1 149 ? 11.314 1.318 -5.582 1.00 95.44 149 TYR A N 1
ATOM 1155 C CA . TYR A 1 149 ? 10.973 1.008 -6.964 1.00 95.44 149 TYR A CA 1
ATOM 1156 C C . TYR A 1 149 ? 11.107 2.238 -7.875 1.00 95.44 149 TYR A C 1
ATOM 1158 O O . TYR A 1 149 ? 11.845 2.197 -8.865 1.00 95.44 149 TYR A O 1
ATOM 1166 N N . VAL A 1 150 ? 10.469 3.358 -7.512 1.00 96.75 150 VAL A N 1
ATOM 1167 C CA . VAL A 1 150 ? 10.524 4.638 -8.246 1.00 96.75 150 VAL A CA 1
ATOM 1168 C C . VAL A 1 150 ? 11.968 5.078 -8.463 1.00 96.75 150 VAL A C 1
ATOM 1170 O O . VAL A 1 150 ? 12.363 5.375 -9.590 1.00 96.75 150 VAL A O 1
ATOM 1173 N N . LYS A 1 151 ? 12.797 5.027 -7.418 1.00 95.38 151 LYS A N 1
ATOM 1174 C CA . LYS A 1 151 ? 14.212 5.415 -7.477 1.00 95.38 151 LYS A CA 1
ATOM 1175 C C . LYS A 1 151 ? 15.023 4.582 -8.469 1.00 95.38 151 LYS A C 1
ATOM 1177 O O . LYS A 1 151 ? 15.984 5.082 -9.063 1.00 95.38 151 LYS A O 1
ATOM 1182 N N . ILE A 1 152 ? 14.696 3.305 -8.632 1.00 91.62 152 ILE A N 1
ATOM 1183 C CA . ILE A 1 152 ? 15.372 2.428 -9.594 1.00 91.62 152 ILE A CA 1
ATOM 1184 C C . ILE A 1 152 ? 14.885 2.705 -11.007 1.00 91.62 152 ILE A C 1
ATOM 1186 O O . ILE A 1 152 ? 15.711 2.829 -11.915 1.00 91.62 152 ILE A O 1
ATOM 1190 N N . ILE A 1 153 ? 13.579 2.882 -11.191 1.00 91.81 153 ILE A N 1
ATOM 1191 C CA . ILE A 1 153 ? 13.028 3.251 -12.491 1.00 91.81 153 ILE A CA 1
ATOM 1192 C C . ILE A 1 153 ? 13.553 4.616 -12.951 1.00 91.81 153 ILE A C 1
ATOM 1194 O O . ILE A 1 153 ? 13.919 4.744 -14.115 1.00 91.81 153 ILE A O 1
ATOM 1198 N N . ASP A 1 154 ? 13.718 5.595 -12.060 1.00 93.38 154 ASP A N 1
ATOM 1199 C CA . ASP A 1 154 ? 14.331 6.890 -12.385 1.00 93.38 154 ASP A CA 1
ATOM 1200 C C . ASP A 1 154 ? 15.745 6.736 -12.956 1.00 93.38 154 ASP A C 1
ATOM 1202 O O . ASP A 1 154 ? 16.104 7.378 -13.947 1.00 93.38 154 ASP A O 1
ATOM 1206 N N . LYS A 1 155 ? 16.559 5.851 -12.365 1.00 90.94 155 LYS A N 1
ATOM 1207 C CA . LYS A 1 155 ? 17.905 5.553 -12.878 1.00 90.94 155 LYS A CA 1
ATOM 1208 C C . LYS A 1 155 ? 17.843 4.926 -14.268 1.00 90.94 155 LYS A C 1
ATOM 1210 O O . LYS A 1 155 ? 18.624 5.319 -15.133 1.00 90.94 155 LYS A O 1
ATOM 1215 N N . ILE A 1 156 ? 16.923 3.985 -14.483 1.00 87.94 156 ILE A N 1
ATOM 1216 C CA . ILE A 1 156 ? 16.734 3.316 -15.776 1.00 87.94 156 ILE A CA 1
ATOM 1217 C C . ILE A 1 156 ? 16.279 4.328 -16.824 1.00 87.94 156 ILE A C 1
ATOM 1219 O O . ILE A 1 156 ? 16.948 4.472 -17.841 1.00 87.94 156 ILE A O 1
ATOM 1223 N N . LYS A 1 157 ? 15.219 5.095 -16.548 1.00 89.31 157 LYS A N 1
ATOM 1224 C CA . LYS A 1 157 ? 14.706 6.139 -17.444 1.00 89.31 157 LYS A CA 1
ATOM 1225 C C . LYS A 1 157 ? 15.793 7.150 -17.787 1.00 89.31 157 LYS A C 1
ATOM 1227 O O . LYS A 1 157 ? 15.927 7.519 -18.948 1.00 89.31 157 LYS A O 1
ATOM 1232 N N . LYS A 1 158 ? 16.621 7.566 -16.823 1.00 89.94 158 LYS A N 1
ATOM 1233 C CA . LYS A 1 158 ? 17.756 8.461 -17.088 1.00 89.94 158 LYS A CA 1
ATOM 1234 C C . LYS A 1 158 ? 18.799 7.821 -18.010 1.00 89.94 158 LYS A C 1
ATOM 1236 O O . LYS A 1 158 ? 19.308 8.502 -18.892 1.00 89.94 158 LYS A O 1
ATOM 1241 N N . ALA A 1 159 ? 19.119 6.543 -17.811 1.00 87.25 159 ALA A N 1
ATOM 1242 C CA . ALA A 1 159 ? 20.087 5.818 -18.634 1.00 87.25 159 ALA A CA 1
ATOM 1243 C C . ALA A 1 159 ? 19.568 5.517 -20.052 1.00 87.25 159 ALA A C 1
ATOM 1245 O O . ALA A 1 159 ? 20.363 5.440 -20.984 1.00 87.25 159 ALA A O 1
ATOM 1246 N N . THR A 1 160 ? 18.252 5.369 -20.223 1.00 85.44 160 THR A N 1
ATOM 1247 C CA . THR A 1 160 ? 17.600 5.104 -21.518 1.00 85.44 160 THR A CA 1
ATOM 1248 C C . THR A 1 160 ? 17.059 6.362 -22.197 1.00 85.44 160 THR A C 1
ATOM 1250 O O . THR A 1 160 ? 16.381 6.269 -23.224 1.00 85.44 160 THR A O 1
ATOM 1253 N N . SER A 1 161 ? 17.346 7.539 -21.636 1.00 90.00 161 SER A N 1
ATOM 1254 C CA . SER A 1 161 ? 16.972 8.819 -22.224 1.00 90.00 161 SER A CA 1
ATOM 1255 C C . SER A 1 161 ? 18.091 9.389 -23.077 1.00 90.00 161 SER A C 1
ATOM 1257 O O . SER A 1 161 ? 19.256 9.396 -22.681 1.00 90.00 161 SER A O 1
ATOM 1259 N N . HIS A 1 162 ? 17.714 9.939 -24.225 1.00 89.31 162 HIS A N 1
ATOM 1260 C CA . HIS A 1 162 ? 18.581 10.749 -25.065 1.00 89.31 162 HIS A CA 1
ATOM 1261 C C . HIS A 1 162 ? 17.977 12.145 -25.212 1.00 89.31 162 HIS A C 1
ATOM 1263 O O . HIS A 1 162 ? 16.789 12.279 -25.510 1.00 89.31 162 HIS A O 1
ATOM 1269 N N . SER A 1 163 ? 18.793 13.176 -24.999 1.00 89.75 163 SER A N 1
ATOM 1270 C CA . SER A 1 163 ? 18.380 14.568 -25.152 1.00 89.75 163 SER A CA 1
ATOM 1271 C C . SER A 1 163 ? 19.150 15.212 -26.296 1.00 89.75 163 SER A C 1
ATOM 1273 O O . SER A 1 163 ? 20.375 15.297 -26.243 1.00 89.75 163 SER A O 1
ATOM 1275 N N . GLU A 1 164 ? 18.431 15.712 -27.296 1.00 89.31 164 GLU A N 1
ATOM 1276 C CA . GLU A 1 164 ? 18.996 16.438 -28.433 1.00 89.31 164 GLU A CA 1
ATOM 1277 C C . GLU A 1 164 ? 18.099 17.637 -28.763 1.00 89.31 164 GLU A C 1
ATOM 1279 O O . GLU A 1 164 ? 16.874 17.530 -28.767 1.00 89.31 164 GLU A O 1
ATOM 1284 N N . ASN A 1 165 ? 18.698 18.809 -29.005 1.00 87.19 165 ASN A N 1
ATOM 1285 C CA . ASN A 1 165 ? 17.989 20.039 -29.394 1.00 87.19 165 ASN A CA 1
ATOM 1286 C C . ASN A 1 165 ? 16.814 20.435 -28.471 1.00 87.19 165 ASN A C 1
ATOM 1288 O O . ASN A 1 165 ? 15.810 20.981 -28.923 1.00 87.19 165 ASN A O 1
ATOM 1292 N N . GLY A 1 166 ? 16.933 20.165 -27.167 1.00 87.44 166 GLY A N 1
ATOM 1293 C CA . GLY A 1 166 ? 15.900 20.475 -26.170 1.00 87.44 166 GLY A CA 1
ATOM 1294 C C . GLY A 1 166 ? 14.756 19.458 -26.086 1.00 87.44 166 GLY A C 1
ATOM 1295 O O . GLY A 1 166 ? 13.906 19.589 -25.209 1.00 87.44 166 GLY A O 1
ATOM 1296 N N . LEU A 1 167 ? 14.747 18.423 -26.933 1.00 86.94 167 LEU A N 1
ATOM 1297 C CA . LEU A 1 167 ? 13.828 17.292 -26.836 1.00 86.94 167 LEU A CA 1
ATOM 1298 C C . LEU A 1 167 ? 14.502 16.154 -26.069 1.00 86.94 167 LEU A C 1
ATOM 1300 O O . LEU A 1 167 ? 15.618 15.765 -26.397 1.00 86.94 167 LEU A O 1
ATOM 1304 N N . THR A 1 168 ? 13.821 15.605 -25.062 1.00 87.12 168 THR A N 1
ATOM 1305 C CA . THR A 1 168 ? 14.260 14.381 -24.375 1.00 87.12 168 THR A CA 1
ATOM 1306 C C . THR A 1 168 ? 13.346 13.235 -24.768 1.00 87.12 168 THR A C 1
ATOM 1308 O O . THR A 1 168 ? 12.135 13.318 -24.577 1.00 87.12 168 THR A O 1
ATOM 1311 N N . VAL A 1 169 ? 13.932 12.173 -25.314 1.00 84.06 169 VAL A N 1
ATOM 1312 C CA . VAL A 1 169 ? 13.242 10.931 -25.660 1.00 84.06 169 VAL A CA 1
ATOM 1313 C C . VAL A 1 169 ? 13.703 9.855 -24.692 1.00 84.06 169 VAL A C 1
ATOM 1315 O O . VAL A 1 169 ? 14.889 9.536 -24.644 1.00 84.06 169 VAL A O 1
ATOM 1318 N N . THR A 1 170 ? 12.769 9.291 -23.932 1.00 83.12 170 THR A N 1
ATOM 1319 C CA . THR A 1 170 ? 13.016 8.142 -23.057 1.00 83.12 170 THR A CA 1
ATOM 1320 C C . THR A 1 170 ? 12.488 6.888 -23.730 1.00 83.12 170 THR A C 1
ATOM 1322 O O . THR A 1 170 ? 11.298 6.807 -24.022 1.00 83.12 170 THR A O 1
ATOM 1325 N N . ASN A 1 171 ? 13.355 5.905 -23.971 1.00 76.31 171 ASN A N 1
ATOM 1326 C CA . ASN A 1 171 ? 12.905 4.591 -24.414 1.00 76.31 171 ASN A CA 1
ATOM 1327 C C . ASN A 1 171 ? 12.600 3.729 -23.178 1.00 76.31 171 ASN A C 1
ATOM 1329 O O . ASN A 1 171 ? 13.519 3.299 -22.474 1.00 76.31 171 ASN A O 1
ATOM 1333 N N . SER A 1 172 ? 11.318 3.519 -22.881 1.00 82.94 172 SER A N 1
ATOM 1334 C CA . SER A 1 172 ? 10.833 2.689 -21.773 1.00 82.94 172 SER A CA 1
ATOM 1335 C C . SER A 1 172 ? 9.766 1.705 -22.248 1.00 82.94 172 SER A C 1
ATOM 1337 O O . SER A 1 172 ? 8.989 1.977 -23.159 1.00 82.94 172 SER A O 1
ATOM 1339 N N . HIS A 1 173 ? 9.737 0.524 -21.628 1.00 85.69 173 HIS A N 1
ATOM 1340 C CA . HIS A 1 173 ? 8.671 -0.448 -21.854 1.00 85.69 173 HIS A CA 1
ATOM 1341 C C . HIS A 1 173 ? 7.367 0.058 -21.203 1.00 85.69 173 HIS A C 1
ATOM 1343 O O . HIS A 1 173 ? 7.437 0.499 -20.055 1.00 85.69 173 HIS A O 1
ATOM 1349 N N . PRO A 1 174 ? 6.178 -0.075 -21.827 1.00 90.00 174 PRO A N 1
ATOM 1350 C CA . PRO A 1 174 ? 4.919 0.418 -21.250 1.00 90.00 174 PRO A CA 1
ATOM 1351 C C . PRO A 1 174 ? 4.630 -0.101 -19.837 1.00 90.00 174 PRO A C 1
ATOM 1353 O O . PRO A 1 174 ? 4.120 0.635 -18.999 1.00 90.00 174 PRO A O 1
ATOM 1356 N N . ALA A 1 175 ? 5.016 -1.349 -19.546 1.00 91.44 175 ALA A N 1
ATOM 1357 C CA . ALA A 1 175 ? 4.916 -1.921 -18.200 1.00 91.44 175 ALA A CA 1
ATOM 1358 C C . ALA A 1 175 ? 5.665 -1.097 -17.141 1.00 91.44 175 ALA A C 1
ATOM 1360 O O . ALA A 1 175 ? 5.142 -0.920 -16.051 1.00 91.44 175 ALA A O 1
ATOM 1361 N N . ILE A 1 176 ? 6.853 -0.575 -17.475 1.00 91.44 176 ILE A N 1
ATOM 1362 C CA . ILE A 1 176 ? 7.668 0.255 -16.576 1.00 91.44 176 ILE A CA 1
ATOM 1363 C C . ILE A 1 176 ? 6.988 1.593 -16.324 1.00 91.44 176 ILE A C 1
ATOM 1365 O O . ILE A 1 176 ? 6.956 2.053 -15.190 1.00 91.44 176 ILE A O 1
ATOM 1369 N N . ASP A 1 177 ? 6.439 2.218 -17.363 1.00 92.38 177 ASP A N 1
ATOM 1370 C CA . ASP A 1 177 ? 5.759 3.503 -17.207 1.00 92.38 177 ASP A CA 1
ATOM 1371 C C . ASP A 1 177 ? 4.462 3.352 -16.399 1.00 92.38 177 ASP A C 1
ATOM 1373 O O . ASP A 1 177 ? 4.192 4.157 -15.509 1.00 92.38 177 ASP A O 1
ATOM 1377 N N . ALA A 1 178 ? 3.702 2.281 -16.643 1.00 95.38 178 ALA A N 1
ATOM 1378 C CA . ALA A 1 178 ? 2.478 1.984 -15.909 1.00 95.38 178 ALA A CA 1
ATOM 1379 C C . ALA A 1 178 ? 2.737 1.719 -14.417 1.00 95.38 178 ALA A C 1
ATOM 1381 O O . ALA A 1 178 ? 2.056 2.297 -13.568 1.00 95.38 178 ALA A O 1
ATOM 1382 N N . THR A 1 179 ? 3.725 0.883 -14.075 1.00 96.38 179 THR A N 1
ATOM 1383 C CA . THR A 1 179 ? 4.060 0.611 -12.668 1.00 96.38 179 THR A CA 1
ATOM 1384 C C . THR A 1 179 ? 4.749 1.778 -11.985 1.00 96.38 179 THR A C 1
ATOM 1386 O O . THR A 1 179 ? 4.569 1.956 -10.786 1.00 96.38 179 THR A O 1
ATOM 1389 N N . TYR A 1 180 ? 5.505 2.598 -12.714 1.00 96.50 180 TYR A N 1
ATOM 1390 C CA . TYR A 1 180 ? 6.109 3.809 -12.166 1.00 96.50 180 TYR A CA 1
ATOM 1391 C C . TYR A 1 180 ? 5.052 4.813 -11.701 1.00 96.50 180 TYR A C 1
ATOM 1393 O O . TYR A 1 180 ? 5.126 5.320 -10.581 1.00 96.50 180 TYR A O 1
ATOM 1401 N N . GLU A 1 181 ? 4.036 5.069 -12.528 1.00 97.50 181 GLU A N 1
ATOM 1402 C CA . GLU A 1 181 ? 2.936 5.952 -12.134 1.00 97.50 181 GLU A CA 1
ATOM 1403 C C . GLU A 1 181 ? 2.070 5.333 -11.032 1.00 97.50 181 GLU A C 1
ATOM 1405 O O . GLU A 1 181 ? 1.676 6.042 -10.109 1.00 97.50 181 GLU A O 1
ATOM 1410 N N . LEU A 1 182 ? 1.836 4.015 -11.064 1.00 98.06 182 LEU A N 1
ATOM 1411 C CA . LEU A 1 182 ? 1.159 3.314 -9.970 1.00 98.06 182 LEU A CA 1
ATOM 1412 C C . LEU A 1 182 ? 1.919 3.463 -8.640 1.00 98.06 182 LEU A C 1
ATOM 1414 O O . LEU A 1 182 ? 1.318 3.828 -7.636 1.00 98.06 182 LEU A O 1
ATOM 1418 N N . ALA A 1 183 ? 3.236 3.243 -8.625 1.00 98.31 183 ALA A N 1
ATOM 1419 C CA . ALA A 1 183 ? 4.053 3.371 -7.418 1.00 98.31 183 ALA A CA 1
ATOM 1420 C C . ALA A 1 183 ? 4.007 4.800 -6.848 1.00 98.31 183 ALA A C 1
ATOM 1422 O O . ALA A 1 183 ? 3.847 4.987 -5.645 1.00 98.31 183 ALA A O 1
ATOM 1423 N N . LYS A 1 184 ? 4.056 5.825 -7.708 1.00 98.56 184 LYS A N 1
ATOM 1424 C CA . LYS A 1 184 ? 3.884 7.225 -7.283 1.00 98.56 184 LYS A CA 1
ATOM 1425 C C . LYS A 1 184 ? 2.499 7.498 -6.694 1.00 98.56 184 LYS A C 1
ATOM 1427 O O . LYS A 1 184 ? 2.393 8.254 -5.731 1.00 98.56 184 LYS A O 1
ATOM 1432 N N . GLN A 1 185 ? 1.451 6.894 -7.253 1.00 98.44 185 GLN A N 1
ATOM 1433 C CA . GLN A 1 185 ? 0.088 7.003 -6.724 1.00 98.44 185 GLN A CA 1
ATOM 1434 C C . GLN A 1 185 ? -0.059 6.323 -5.359 1.00 98.44 185 GLN A C 1
ATOM 1436 O O . GLN A 1 185 ? -0.692 6.905 -4.478 1.00 98.44 185 GLN A O 1
ATOM 1441 N N . ILE A 1 186 ? 0.577 5.164 -5.160 1.00 98.25 186 ILE A N 1
ATOM 1442 C CA . ILE A 1 186 ? 0.643 4.478 -3.862 1.00 98.25 186 ILE A CA 1
ATOM 1443 C C . ILE A 1 186 ? 1.310 5.386 -2.822 1.00 98.25 186 ILE A C 1
ATOM 1445 O O . ILE A 1 186 ? 0.746 5.596 -1.749 1.00 98.25 186 ILE A O 1
ATOM 1449 N N . ILE A 1 187 ? 2.462 5.986 -3.153 1.00 98.62 187 ILE A N 1
ATOM 1450 C CA . ILE A 1 187 ? 3.171 6.912 -2.253 1.00 98.62 187 ILE A CA 1
ATOM 1451 C C . ILE A 1 187 ? 2.259 8.074 -1.842 1.00 98.62 187 ILE A C 1
ATOM 1453 O O . ILE A 1 187 ? 2.109 8.351 -0.652 1.00 98.62 187 ILE A O 1
ATOM 1457 N N . ASP A 1 188 ? 1.635 8.749 -2.810 1.00 98.50 188 ASP A N 1
ATOM 1458 C CA . ASP A 1 188 ? 0.792 9.921 -2.549 1.00 98.50 188 ASP A CA 1
ATOM 1459 C C . ASP A 1 188 ? -0.457 9.570 -1.725 1.00 98.50 188 ASP A C 1
ATOM 1461 O O . ASP A 1 188 ? -0.758 10.236 -0.730 1.00 98.50 188 ASP A O 1
ATOM 1465 N N . THR A 1 189 ? -1.163 8.506 -2.107 1.00 98.00 189 THR A N 1
ATOM 1466 C CA . THR A 1 189 ? -2.418 8.096 -1.464 1.00 98.00 189 THR A CA 1
ATOM 1467 C C . THR A 1 189 ? -2.164 7.607 -0.046 1.00 98.00 189 THR A C 1
ATOM 1469 O O . THR A 1 189 ? -2.730 8.153 0.903 1.00 98.00 189 THR A O 1
ATOM 1472 N N . GLN A 1 190 ? -1.241 6.659 0.130 1.00 98.38 190 GLN A N 1
ATOM 1473 C CA . GLN A 1 190 ? -0.991 6.063 1.440 1.00 98.38 190 GLN A CA 1
ATOM 1474 C C . GLN A 1 190 ? -0.333 7.057 2.410 1.00 98.38 190 GLN A C 1
ATOM 1476 O O . GLN A 1 190 ? -0.570 6.994 3.618 1.00 98.38 190 GLN A O 1
ATOM 1481 N N . THR A 1 191 ? 0.416 8.050 1.909 1.00 98.56 191 THR A N 1
ATOM 1482 C CA . THR A 1 191 ? 0.902 9.164 2.744 1.00 98.56 191 THR A CA 1
ATOM 1483 C C . THR A 1 191 ? -0.263 9.976 3.307 1.00 98.56 191 THR A C 1
ATOM 1485 O O . THR A 1 191 ? -0.296 10.256 4.506 1.00 98.56 191 THR A O 1
ATOM 1488 N N . LYS A 1 192 ? -1.251 10.329 2.475 1.00 98.38 192 LYS A N 1
ATOM 1489 C CA . LYS A 1 192 ? -2.444 11.069 2.921 1.00 98.38 192 LYS A CA 1
ATOM 1490 C C . LYS A 1 192 ? -3.275 10.254 3.909 1.00 98.38 192 LYS A C 1
ATOM 1492 O O . LYS A 1 192 ? -3.730 10.798 4.912 1.00 98.38 192 LYS A O 1
ATOM 1497 N N . GLU A 1 193 ? -3.435 8.958 3.659 1.00 98.19 193 GLU A N 1
ATOM 1498 C CA . GLU A 1 193 ? -4.150 8.039 4.549 1.00 98.19 193 GLU A CA 1
ATOM 1499 C C . GLU A 1 193 ? -3.471 7.923 5.923 1.00 98.19 193 GLU A C 1
ATOM 1501 O O . GLU A 1 193 ? -4.149 7.980 6.952 1.00 98.19 193 GLU A O 1
ATOM 1506 N N . ILE A 1 194 ? -2.134 7.867 5.972 1.00 98.19 194 ILE A N 1
ATOM 1507 C CA . ILE A 1 194 ? -1.378 7.929 7.232 1.00 98.19 194 ILE A CA 1
ATOM 1508 C C . ILE A 1 194 ? -1.660 9.229 7.990 1.00 98.19 194 ILE A C 1
ATOM 1510 O O . ILE A 1 194 ? -1.852 9.186 9.207 1.00 98.19 194 ILE A O 1
ATOM 1514 N N . GLU A 1 195 ? -1.662 10.380 7.315 1.00 98.06 195 GLU A N 1
ATOM 1515 C CA . GLU A 1 195 ? -1.911 11.667 7.977 1.00 98.06 195 GLU A CA 1
ATOM 1516 C C . GLU A 1 195 ? -3.342 11.767 8.524 1.00 98.06 195 GLU A C 1
ATOM 1518 O O . GLU A 1 195 ? -3.532 12.267 9.633 1.00 98.06 195 GLU A O 1
ATOM 1523 N N . ILE A 1 196 ? -4.331 11.207 7.817 1.00 97.50 196 ILE A N 1
ATOM 1524 C CA . ILE A 1 196 ? -5.705 11.069 8.327 1.00 97.50 196 ILE A CA 1
ATOM 1525 C C . ILE A 1 196 ? -5.710 10.234 9.613 1.00 97.50 196 ILE A C 1
ATOM 1527 O O . ILE A 1 196 ? -6.217 10.688 10.638 1.00 97.50 196 ILE A O 1
ATOM 1531 N N . MET A 1 197 ? -5.109 9.041 9.581 1.00 97.25 197 MET A N 1
ATOM 1532 C CA . MET A 1 197 ? -5.094 8.118 10.719 1.00 97.25 197 MET A CA 1
ATOM 1533 C C . MET A 1 197 ? -4.345 8.669 11.939 1.00 97.25 197 MET A C 1
ATOM 1535 O O . MET A 1 197 ? -4.761 8.445 13.075 1.00 97.25 197 MET A O 1
ATOM 1539 N N . LYS A 1 198 ? -3.249 9.414 11.734 1.00 95.88 198 LYS A N 1
ATOM 1540 C CA . LYS A 1 198 ? -2.517 10.096 12.817 1.00 95.88 198 LYS A CA 1
ATOM 1541 C C . LYS A 1 198 ? -3.328 11.208 13.481 1.00 95.88 198 LYS A C 1
ATOM 1543 O O . LYS A 1 198 ? -3.025 11.565 14.615 1.00 95.88 198 LYS A O 1
ATOM 1548 N N . GLY A 1 199 ? -4.306 11.769 12.772 1.00 93.44 199 GLY A N 1
ATOM 1549 C CA . GLY A 1 199 ? -5.193 12.808 13.287 1.00 93.44 199 GLY A CA 1
ATOM 1550 C C . GLY A 1 199 ? -6.285 12.290 14.225 1.00 93.44 199 GLY A C 1
ATOM 1551 O O . GLY A 1 199 ? -7.010 13.098 14.799 1.00 93.44 199 GLY A O 1
ATOM 1552 N N . TRP A 1 200 ? -6.436 10.972 14.380 1.00 93.12 200 TRP A N 1
ATOM 1553 C CA . TRP A 1 200 ? -7.445 10.385 15.257 1.00 93.12 200 TRP A CA 1
ATOM 1554 C C . TRP A 1 200 ? -6.946 10.240 16.697 1.00 93.12 200 TRP A C 1
ATOM 1556 O O . TRP A 1 200 ? -5.834 9.773 16.949 1.00 93.12 200 TRP A O 1
ATOM 1566 N N . GLU A 1 201 ? -7.810 10.578 17.651 1.00 76.62 201 GLU A N 1
ATOM 1567 C CA . GLU A 1 201 ? -7.584 10.347 19.078 1.00 76.62 201 GLU A CA 1
ATOM 1568 C C . GLU A 1 201 ? -8.261 9.030 19.506 1.00 76.62 201 GLU A C 1
ATOM 1570 O O . GLU A 1 201 ? -9.433 8.804 19.197 1.00 76.62 201 GLU A O 1
ATOM 1575 N N . PHE A 1 202 ? -7.520 8.155 20.204 1.00 73.44 202 PHE A N 1
ATOM 1576 C CA . PHE A 1 202 ? -7.978 6.850 20.718 1.00 73.44 202 PHE A CA 1
ATOM 1577 C C . PHE A 1 202 ? -7.543 6.588 22.157 1.00 73.44 202 PHE A C 1
ATOM 1579 O O . PHE A 1 202 ? -6.389 6.930 22.504 1.00 73.44 202 PHE A O 1
#

Secondary structure (DSSP, 8-state):
-HHHHHHHHHHHHHHHHHHHHHHHTT-HHHHHHHTT-HHHHHHHHHHHHHHHHHHHHHHHHHHHH-TT-S-HHHHHHHHHHHHHHHHHHHHHHHIIIIIS-S--------S-S------TT--HHHHHHHHHHHHHHHHHHHHHHHHHHHHHHHHHHHHTEEEETTEEEE---HHHHHHHHHHHHHHHHHHHHHHHHHT---

Sequence (202 aa):
MKKMIITIILFVLIVLGILLYRNLSNNKYASMAEAGNTAVLVQGFLDEMIPHHQDAVDSSLKVMNDLDITNGQVRIFAANVVDNQSFEISRMENIYRELLLKEYVPTVMVDAHGTMSTDSALKGDALAKSYTKEMIKHHKSAIDAAEDYVKIIDKIKKATSHSENGLTVTNSHPAIDATYELAKQIIDTQTKEIEIMKGWEF

Radius of gyration: 20.93 Å; chains: 1; bounding box: 64×40×58 Å